Protein AF-A0A7F8QCI1-F1 (afdb_monomer)

Structure (mmCIF, N/CA/C/O backbone):
data_AF-A0A7F8QCI1-F1
#
_entry.id   AF-A0A7F8QCI1-F1
#
loop_
_atom_site.group_PDB
_atom_site.id
_atom_site.type_symbol
_atom_site.label_atom_id
_atom_site.label_alt_id
_atom_site.label_comp_id
_atom_site.label_asym_id
_atom_site.label_entity_id
_atom_site.label_seq_id
_atom_site.pdbx_PDB_ins_code
_atom_site.Cartn_x
_atom_site.Cartn_y
_atom_site.Cartn_z
_atom_site.occupancy
_atom_site.B_iso_or_equiv
_atom_site.auth_seq_id
_atom_site.auth_comp_id
_atom_site.auth_asym_id
_atom_site.auth_atom_id
_atom_site.pdbx_PDB_model_num
ATOM 1 N N . MET A 1 1 ? -17.740 -44.507 55.622 1.00 61.47 1 MET A N 1
ATOM 2 C CA . MET A 1 1 ? -18.475 -43.577 54.736 1.00 61.47 1 MET A CA 1
ATOM 3 C C . MET A 1 1 ? -19.949 -43.523 55.124 1.00 61.47 1 MET A C 1
ATOM 5 O O . MET A 1 1 ? -20.380 -42.456 55.527 1.00 61.47 1 MET A O 1
ATOM 9 N N . GLN A 1 2 ? -20.667 -44.656 55.172 1.00 81.81 2 GLN A N 1
ATOM 10 C CA . GLN A 1 2 ? -22.100 -44.705 55.521 1.00 81.81 2 GLN A CA 1
ATOM 11 C C . GLN A 1 2 ? -22.477 -44.006 56.844 1.00 81.81 2 GLN A C 1
ATOM 13 O O . GLN A 1 2 ? -23.329 -43.132 56.842 1.00 81.81 2 GLN A O 1
ATOM 18 N N . ALA A 1 3 ? -21.769 -44.281 57.948 1.00 84.19 3 ALA A N 1
ATOM 19 C CA . ALA A 1 3 ? -22.074 -43.662 59.247 1.00 84.19 3 ALA A CA 1
ATOM 20 C C . ALA A 1 3 ? -21.951 -42.122 59.259 1.00 84.19 3 ALA A C 1
ATOM 22 O O . ALA A 1 3 ? -22.656 -41.454 60.010 1.00 84.19 3 ALA A O 1
ATOM 23 N N . LYS A 1 4 ? -21.072 -41.546 58.421 1.00 84.25 4 LYS A N 1
ATOM 24 C CA . LYS A 1 4 ? -20.931 -40.086 58.283 1.00 84.25 4 LYS A CA 1
ATOM 25 C C . LYS A 1 4 ? -22.092 -39.488 57.483 1.00 84.25 4 LYS A C 1
ATOM 27 O O . LYS A 1 4 ? -22.615 -38.449 57.874 1.00 84.25 4 LYS A O 1
ATOM 32 N N . GLU A 1 5 ? -22.519 -40.163 56.417 1.00 87.25 5 GLU A N 1
ATOM 33 C CA . GLU A 1 5 ? -23.695 -39.772 55.629 1.00 87.25 5 GLU A CA 1
ATOM 34 C C . GLU A 1 5 ? -24.987 -39.884 56.451 1.00 87.25 5 GLU A C 1
ATOM 36 O O . GLU A 1 5 ? -25.810 -38.973 56.436 1.00 87.25 5 GLU A O 1
ATOM 41 N N . ASP A 1 6 ? -25.135 -40.938 57.258 1.00 89.19 6 ASP A N 1
ATOM 42 C CA . ASP A 1 6 ? -26.296 -41.113 58.137 1.00 89.19 6 ASP A CA 1
ATOM 43 C C . ASP A 1 6 ? -26.346 -40.042 59.243 1.00 89.19 6 ASP A C 1
ATOM 45 O O . ASP A 1 6 ? -27.422 -39.537 59.575 1.00 89.19 6 ASP A O 1
ATOM 49 N N . PHE A 1 7 ? -25.184 -39.646 59.782 1.00 88.00 7 PHE A N 1
ATOM 50 C CA . PHE A 1 7 ? -25.060 -38.534 60.733 1.00 88.00 7 PHE A CA 1
ATOM 51 C C . PHE A 1 7 ? -25.430 -37.189 60.085 1.00 88.00 7 PHE A C 1
ATOM 53 O O . PHE A 1 7 ? -26.110 -36.365 60.698 1.00 88.00 7 PHE A O 1
ATOM 60 N N . LYS A 1 8 ? -25.042 -36.977 58.822 1.00 85.81 8 LYS A N 1
ATOM 61 C CA . LYS A 1 8 ? -25.414 -35.792 58.039 1.00 85.81 8 LYS A CA 1
ATOM 62 C C . LYS A 1 8 ? -26.907 -35.748 57.721 1.00 85.81 8 LYS A C 1
ATOM 64 O O . LYS A 1 8 ? -27.542 -34.721 57.940 1.00 85.81 8 LYS A O 1
ATOM 69 N N . LYS A 1 9 ? -27.495 -36.868 57.305 1.00 88.31 9 LYS A N 1
ATOM 70 C CA . LYS A 1 9 ? -28.937 -36.986 57.060 1.00 88.31 9 LYS A CA 1
ATOM 71 C C .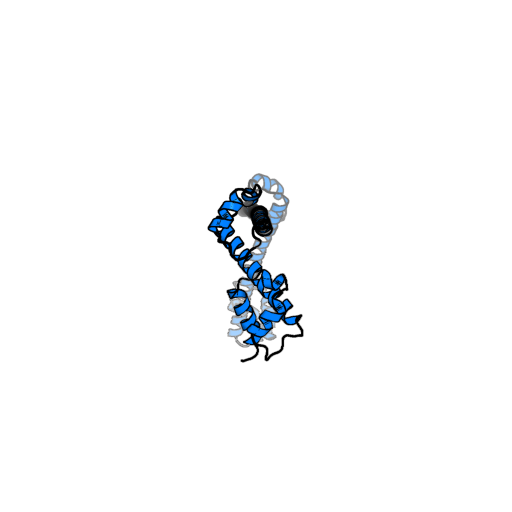 LYS A 1 9 ? -29.754 -36.699 58.324 1.00 88.31 9 LYS A C 1
ATOM 73 O O . LYS A 1 9 ? -30.750 -35.987 58.268 1.00 88.31 9 LYS A O 1
ATOM 78 N N . MET A 1 10 ? -29.291 -37.172 59.483 1.00 88.25 10 MET A N 1
ATOM 79 C CA . MET A 1 10 ? -29.885 -36.826 60.779 1.00 88.25 10 MET A CA 1
ATOM 80 C C . MET A 1 10 ? -29.833 -35.312 61.055 1.00 88.25 10 MET A C 1
ATOM 82 O O . MET A 1 10 ? -30.815 -34.750 61.535 1.00 88.25 10 MET A O 1
ATOM 86 N N . MET A 1 11 ? -28.717 -34.642 60.741 1.00 87.88 11 MET A N 1
ATOM 87 C CA . MET A 1 11 ? -28.591 -33.182 60.868 1.00 87.88 11 MET A CA 1
ATOM 88 C C . MET A 1 11 ? -29.561 -32.423 59.947 1.00 87.88 11 MET A C 1
ATOM 90 O O . MET A 1 11 ? -30.162 -31.438 60.378 1.00 87.88 11 MET A O 1
ATOM 94 N N . GLU A 1 12 ? -29.763 -32.896 58.715 1.00 85.81 12 GLU A N 1
ATOM 95 C CA . GLU A 1 12 ? -30.721 -32.325 57.755 1.00 85.81 12 GLU A CA 1
ATOM 96 C C . GLU A 1 12 ? -32.180 -32.503 58.208 1.00 85.81 12 GLU A C 1
ATOM 98 O O . GLU A 1 12 ? -32.978 -31.566 58.135 1.00 85.81 12 GLU A O 1
ATOM 103 N N . GLU A 1 13 ? -32.524 -33.680 58.736 1.00 86.56 13 GLU A N 1
ATOM 104 C CA . GLU A 1 13 ? -33.857 -33.993 59.268 1.00 86.56 13 GLU A CA 1
ATOM 105 C C . GLU A 1 13 ? -34.176 -33.209 60.549 1.00 86.56 13 GLU A C 1
ATOM 107 O O . GLU A 1 13 ? -35.319 -32.797 60.756 1.00 86.56 13 GLU A O 1
ATOM 112 N N . ALA A 1 14 ? -33.167 -32.963 61.391 1.00 82.88 14 ALA A N 1
ATOM 113 C CA . ALA A 1 14 ? -33.321 -32.256 62.659 1.00 82.88 14 ALA A CA 1
ATOM 114 C C . ALA A 1 14 ? -33.673 -30.767 62.496 1.00 82.88 14 ALA A C 1
ATOM 116 O O . ALA A 1 14 ? -34.134 -30.159 63.463 1.00 82.88 14 ALA A O 1
ATOM 117 N N . LYS A 1 15 ? -33.459 -30.180 61.301 1.00 79.69 15 LYS A N 1
ATOM 118 C CA . LYS A 1 15 ? -33.780 -28.776 60.954 1.00 79.69 15 LYS A CA 1
ATOM 119 C C . LYS A 1 15 ? -33.428 -27.782 62.071 1.00 79.69 15 LYS A C 1
ATOM 121 O O . LYS A 1 15 ? -34.204 -26.886 62.405 1.00 79.69 15 LYS A O 1
ATOM 126 N N . PHE A 1 16 ? -32.267 -27.972 62.691 1.00 76.75 16 PHE A N 1
ATOM 127 C CA . PHE A 1 16 ? -31.836 -27.144 63.808 1.00 76.75 16 PHE A CA 1
ATOM 128 C C . PHE A 1 16 ? -31.351 -25.777 63.313 1.00 76.75 16 PHE A C 1
ATOM 130 O O . PHE A 1 16 ? -30.936 -25.613 62.166 1.00 76.75 16 PHE A O 1
ATOM 137 N N . ASN A 1 17 ? -31.409 -24.774 64.187 1.00 76.69 17 ASN A N 1
ATOM 138 C CA . ASN A 1 17 ? -30.953 -23.428 63.859 1.00 76.69 17 ASN A CA 1
ATOM 139 C C . ASN A 1 17 ? -29.438 -23.452 63.559 1.00 76.69 17 ASN A C 1
ATOM 141 O O . ASN A 1 17 ? -28.683 -23.885 64.428 1.00 76.69 17 ASN A O 1
ATOM 145 N N . PRO A 1 18 ? -28.952 -22.915 62.423 1.00 75.12 18 PRO A N 1
ATOM 146 C CA . PRO A 1 18 ? -27.517 -22.783 62.140 1.00 75.12 18 PRO A CA 1
ATOM 147 C C . PRO A 1 18 ? -26.727 -21.920 63.149 1.00 75.12 18 PRO A C 1
ATOM 149 O O . PRO A 1 18 ? -25.515 -21.751 63.003 1.00 75.12 18 PRO A O 1
ATOM 152 N N . ARG A 1 19 ? -27.388 -21.315 64.147 1.00 79.25 19 ARG A N 1
ATOM 153 C CA . ARG A 1 19 ? -26.787 -20.643 65.315 1.00 79.25 19 ARG A CA 1
ATOM 154 C C . ARG A 1 19 ? -26.722 -21.509 66.583 1.00 79.25 19 ARG A C 1
ATOM 156 O O . ARG A 1 19 ? -26.131 -21.053 67.555 1.00 79.25 19 ARG A O 1
ATOM 163 N N . ALA A 1 20 ? -27.314 -22.702 66.586 1.00 83.38 20 ALA A N 1
ATOM 164 C CA . ALA A 1 20 ? -27.281 -23.620 67.722 1.00 83.38 20 ALA A CA 1
ATOM 165 C C . ALA A 1 20 ? -25.864 -24.155 67.964 1.00 83.38 20 ALA A C 1
ATOM 167 O O . ALA A 1 20 ? -25.084 -24.334 67.024 1.00 83.38 20 ALA A O 1
ATOM 168 N N . THR A 1 21 ? -25.538 -24.421 69.226 1.00 89.31 21 THR A N 1
ATOM 169 C CA . THR A 1 21 ? -24.226 -24.966 69.598 1.00 89.31 21 THR A CA 1
ATOM 170 C C . THR A 1 21 ? -24.190 -26.488 69.444 1.00 89.31 21 THR A C 1
ATOM 172 O O . THR A 1 21 ? -25.219 -27.164 69.518 1.00 89.31 21 THR A O 1
ATOM 175 N N . PHE A 1 22 ? -22.991 -27.060 69.279 1.00 90.19 22 PHE A N 1
ATOM 176 C CA . PHE A 1 22 ? -22.833 -28.518 69.232 1.00 90.19 22 PHE A CA 1
ATOM 177 C C . PHE A 1 22 ? -23.357 -29.196 70.508 1.00 90.19 22 PHE A C 1
ATOM 179 O O . PHE A 1 22 ? -23.959 -30.263 70.431 1.00 90.19 22 PHE A O 1
ATOM 186 N N . SER A 1 23 ? -23.193 -28.558 71.673 1.00 88.25 23 SER A N 1
ATOM 187 C CA . SER A 1 23 ? -23.688 -29.066 72.960 1.00 88.25 23 SER A CA 1
ATOM 188 C C . SER A 1 23 ? -25.217 -29.203 72.982 1.00 88.25 23 SER A C 1
ATOM 190 O O . SER A 1 23 ? -25.752 -30.244 73.366 1.00 88.25 23 SER A O 1
ATOM 192 N N . GLU A 1 24 ? -25.934 -28.191 72.482 1.00 88.44 24 GLU A N 1
ATOM 193 C CA . GLU A 1 24 ? -27.399 -28.206 72.368 1.00 88.44 24 GLU A CA 1
ATOM 194 C C . GLU A 1 24 ? -27.897 -29.285 71.399 1.00 88.44 24 GLU A C 1
ATOM 196 O O . GLU A 1 24 ? -28.909 -29.943 71.656 1.00 88.44 24 GLU A O 1
ATOM 201 N N . PHE A 1 25 ? -27.179 -29.486 70.291 1.00 89.38 25 PHE A N 1
ATOM 202 C CA . PHE A 1 25 ? -27.473 -30.539 69.324 1.00 89.38 25 PHE A CA 1
ATOM 203 C C . PHE A 1 25 ? -27.212 -31.933 69.913 1.00 89.38 25 PHE A C 1
ATOM 205 O O . PHE A 1 25 ? -28.081 -32.807 69.878 1.00 89.38 25 PHE A O 1
ATOM 212 N N . ALA A 1 26 ? -26.047 -32.134 70.528 1.00 89.12 26 ALA A N 1
ATOM 213 C CA . ALA A 1 26 ? -25.656 -33.399 71.136 1.00 89.12 26 ALA A CA 1
ATOM 214 C C . ALA A 1 26 ? -26.631 -33.832 72.239 1.00 89.12 26 ALA A C 1
ATOM 216 O O . ALA A 1 26 ? -27.024 -34.997 72.276 1.00 89.12 26 ALA A O 1
ATOM 217 N N . ALA A 1 27 ? -27.080 -32.905 73.091 1.00 88.56 27 ALA A N 1
ATOM 218 C CA . ALA A 1 27 ? -28.032 -33.199 74.161 1.00 88.56 27 ALA A CA 1
ATOM 219 C C . ALA A 1 27 ? -29.371 -33.752 73.637 1.00 88.56 27 ALA A C 1
ATOM 221 O O . ALA A 1 27 ? -29.940 -34.666 74.236 1.00 88.56 27 ALA A O 1
ATOM 222 N N . LYS A 1 28 ? -29.860 -33.243 72.498 1.00 87.31 28 LYS A N 1
ATOM 223 C CA . LYS A 1 28 ? -31.125 -33.687 71.888 1.00 87.31 28 LYS A CA 1
ATOM 224 C C . LYS A 1 28 ? -31.000 -35.010 71.135 1.00 87.31 28 LYS A C 1
ATOM 226 O O . LYS A 1 28 ? -31.937 -35.804 71.143 1.00 87.31 28 LYS A O 1
ATOM 231 N N . HIS A 1 29 ? -29.848 -35.265 70.516 1.00 89.06 29 HIS A N 1
ATOM 232 C CA . HIS A 1 29 ? -29.643 -36.419 69.633 1.00 89.06 29 HIS A CA 1
ATOM 233 C C . HIS A 1 29 ? -28.800 -37.546 70.258 1.00 89.06 29 HIS A C 1
ATOM 235 O O . HIS A 1 29 ? -28.562 -38.562 69.612 1.00 89.06 29 HIS A O 1
ATOM 241 N N . ALA A 1 30 ? -28.423 -37.442 71.538 1.00 85.81 30 ALA A N 1
ATOM 242 C CA . ALA A 1 30 ? -27.570 -38.407 72.246 1.00 85.81 30 ALA A CA 1
ATOM 243 C C . ALA A 1 30 ? -28.058 -39.871 72.218 1.00 85.81 30 ALA A C 1
ATOM 245 O O . ALA A 1 30 ? -27.255 -40.797 72.361 1.00 85.81 30 ALA A O 1
ATOM 246 N N . LYS A 1 31 ? -29.371 -40.102 72.072 1.00 88.19 31 LYS A N 1
ATOM 247 C CA . LYS A 1 31 ? -29.967 -41.449 72.003 1.00 88.19 31 LYS A CA 1
ATOM 248 C C . LYS A 1 31 ? -30.076 -42.003 70.577 1.00 88.19 31 LYS A C 1
ATOM 250 O O . LYS A 1 31 ? -30.301 -43.203 70.450 1.00 88.19 31 LYS A O 1
ATOM 255 N N . ASP A 1 32 ? -29.901 -41.178 69.543 1.00 89.19 32 ASP A N 1
ATOM 256 C CA . ASP A 1 32 ? -30.021 -41.603 68.144 1.00 89.19 32 ASP A CA 1
ATOM 257 C C . ASP A 1 32 ? -28.882 -42.574 67.785 1.00 89.19 32 ASP A C 1
ATOM 259 O O . ASP A 1 32 ? -27.707 -42.338 68.089 1.00 89.19 32 ASP A O 1
ATOM 263 N N . SER A 1 33 ? -29.235 -43.693 67.149 1.00 87.69 33 SER A N 1
ATOM 264 C CA . SER A 1 33 ? -28.274 -44.709 66.706 1.00 87.69 33 SER A CA 1
ATOM 265 C C . SER A 1 33 ? -27.236 -44.116 65.745 1.00 87.69 33 SER A C 1
ATOM 267 O O . SER A 1 33 ? -26.049 -44.417 65.869 1.00 87.69 33 SER A O 1
ATOM 269 N N . ARG A 1 34 ? -27.652 -43.185 64.877 1.00 88.75 34 ARG A N 1
ATOM 270 C CA . ARG A 1 34 ? -26.794 -42.481 63.912 1.00 88.75 34 ARG A CA 1
ATOM 271 C C . ARG A 1 34 ? -25.834 -41.515 64.603 1.00 88.75 34 ARG A C 1
ATOM 273 O O . ARG A 1 34 ? -24.696 -41.376 64.170 1.00 88.75 34 ARG A O 1
ATOM 280 N N . PHE A 1 35 ? -26.244 -40.908 65.722 1.00 88.38 35 PHE A N 1
ATOM 281 C CA . PHE A 1 35 ? -25.368 -40.076 66.555 1.00 88.38 35 PHE A CA 1
ATOM 282 C C . PHE A 1 35 ? -24.293 -40.913 67.264 1.00 88.38 35 PHE A C 1
ATOM 284 O O . PHE A 1 35 ? -23.126 -40.522 67.319 1.00 88.38 35 PHE A O 1
ATOM 291 N N . LYS A 1 36 ? -24.668 -42.093 67.774 1.00 88.38 36 LYS A N 1
ATOM 292 C CA . LYS A 1 36 ? -23.742 -43.026 68.437 1.00 88.38 36 LYS A CA 1
ATOM 293 C C . LYS A 1 36 ? -22.781 -43.722 67.468 1.00 88.38 36 LYS A C 1
ATOM 295 O O . LYS A 1 36 ? -21.677 -44.052 67.887 1.00 88.38 36 LYS A O 1
ATOM 300 N N . ALA A 1 37 ? -23.174 -43.893 66.202 1.00 90.00 37 ALA A N 1
ATOM 301 C CA . ALA A 1 37 ? -22.382 -44.549 65.157 1.00 90.00 37 ALA A CA 1
ATOM 302 C C . ALA A 1 37 ? -21.050 -43.843 64.838 1.00 90.00 37 ALA A C 1
ATOM 304 O O . ALA A 1 37 ? -20.133 -44.464 64.305 1.00 90.00 37 ALA A O 1
ATOM 305 N N . ILE A 1 38 ? -20.917 -42.557 65.172 1.00 88.69 38 ILE A N 1
ATOM 306 C CA . ILE A 1 38 ? -19.626 -41.863 65.169 1.00 88.69 38 ILE A CA 1
ATOM 307 C C . ILE A 1 38 ? -19.025 -42.000 66.566 1.00 88.69 38 ILE A C 1
ATOM 309 O O . ILE A 1 38 ? -19.518 -41.382 67.499 1.00 88.69 38 ILE A O 1
ATOM 313 N N . GLU A 1 39 ? -17.984 -42.805 66.752 1.00 85.94 39 GLU A N 1
ATOM 314 C CA . GLU A 1 39 ? -17.479 -43.143 68.095 1.00 85.94 39 GLU A CA 1
ATOM 315 C C . GLU A 1 39 ? -16.794 -41.966 68.808 1.00 85.94 39 GLU A C 1
ATOM 317 O O . GLU A 1 39 ? -16.973 -41.763 70.011 1.00 85.94 39 GLU A O 1
ATOM 322 N N . LYS A 1 40 ? -16.029 -41.153 68.072 1.00 90.44 40 LYS A N 1
ATOM 323 C CA . LYS A 1 40 ? -15.237 -40.055 68.641 1.00 90.44 40 LYS A CA 1
ATOM 324 C C . LYS A 1 40 ? -16.060 -38.771 68.740 1.00 90.44 40 LYS A C 1
ATOM 326 O O . LYS A 1 40 ? -16.519 -38.244 67.730 1.00 90.44 40 LYS A O 1
ATOM 331 N N . MET A 1 41 ? -16.162 -38.199 69.943 1.00 86.81 41 MET A N 1
ATOM 332 C CA . MET A 1 41 ? -16.851 -36.913 70.165 1.00 86.81 41 MET A CA 1
ATOM 333 C C . MET A 1 41 ? -16.271 -35.768 69.327 1.00 86.81 41 MET A C 1
ATOM 335 O O . MET A 1 41 ? -17.029 -34.986 68.763 1.00 86.81 41 MET A O 1
ATOM 339 N N . LYS A 1 42 ? -14.943 -35.719 69.172 1.00 89.06 42 LYS A N 1
ATOM 340 C CA . LYS A 1 42 ? -14.270 -34.727 68.323 1.00 89.06 42 LYS A CA 1
ATOM 341 C C . LYS A 1 42 ? -14.702 -34.826 66.854 1.00 89.06 42 LYS A C 1
ATOM 343 O O . LYS A 1 42 ? -14.848 -33.804 66.194 1.00 89.06 42 LYS A O 1
ATOM 348 N N . ASP A 1 43 ? -14.952 -36.039 66.361 1.00 90.25 43 ASP A N 1
ATOM 349 C CA . ASP A 1 43 ? -15.397 -36.261 64.981 1.00 90.25 43 ASP A CA 1
ATOM 350 C C . ASP A 1 43 ? -16.872 -35.866 64.807 1.00 90.25 43 ASP A C 1
ATOM 352 O O . ASP A 1 43 ? -17.233 -35.308 63.774 1.00 90.25 43 ASP A O 1
ATOM 356 N N . ARG A 1 44 ? -17.719 -36.078 65.829 1.00 90.56 44 ARG A N 1
ATOM 357 C CA . ARG A 1 44 ? -19.113 -35.586 65.846 1.00 90.56 44 ARG A CA 1
ATOM 358 C C . ARG A 1 44 ? -19.168 -34.060 65.786 1.00 90.56 44 ARG A C 1
ATOM 360 O O . ARG A 1 44 ? -19.943 -33.507 65.010 1.00 90.56 44 ARG A O 1
ATOM 367 N N . GLU A 1 45 ? -18.342 -33.395 66.591 1.00 91.62 45 GLU A N 1
ATOM 368 C CA . GLU A 1 45 ? -18.257 -31.934 66.633 1.00 91.62 45 GLU A CA 1
ATOM 369 C C . GLU A 1 45 ? -17.698 -31.359 65.324 1.00 91.62 45 GLU A C 1
ATOM 371 O O . GLU A 1 45 ? -18.228 -30.378 64.804 1.00 91.62 45 GLU A O 1
ATOM 376 N N . ALA A 1 46 ? -16.684 -32.003 64.736 1.00 91.31 46 ALA A N 1
ATOM 377 C CA . ALA A 1 46 ? -16.144 -31.613 63.436 1.00 91.31 46 ALA A CA 1
ATOM 378 C C . ALA A 1 46 ? -17.198 -31.707 62.318 1.00 91.31 46 ALA A C 1
ATOM 380 O O . ALA A 1 46 ? -17.376 -30.743 61.575 1.00 91.31 46 ALA A O 1
ATOM 381 N N . LEU A 1 47 ? -17.941 -32.820 62.242 1.00 90.31 47 LEU A N 1
ATOM 382 C CA . LEU A 1 47 ? -19.015 -33.013 61.258 1.00 90.31 47 LEU A CA 1
ATOM 383 C C . LEU A 1 47 ? -20.160 -32.007 61.444 1.00 90.31 47 LEU A C 1
ATOM 385 O O . LEU A 1 47 ? -20.710 -31.505 60.464 1.00 90.31 47 LEU A O 1
ATOM 389 N N . PHE A 1 48 ? -20.505 -31.681 62.691 1.00 90.38 48 PHE A N 1
ATOM 390 C CA . PHE A 1 48 ? -21.507 -30.662 62.999 1.00 90.38 48 PHE A CA 1
ATOM 391 C C . PHE A 1 48 ? -21.066 -29.263 62.555 1.00 90.38 48 PHE A C 1
ATOM 393 O O . PHE A 1 48 ? -21.817 -28.559 61.880 1.00 90.38 48 PHE A O 1
ATOM 400 N N . ASN A 1 49 ? -19.838 -28.865 62.890 1.00 90.62 49 ASN A N 1
ATOM 401 C CA . ASN A 1 49 ? -19.298 -27.562 62.506 1.00 90.62 49 ASN A CA 1
ATOM 402 C C . ASN A 1 49 ? -19.171 -27.427 60.981 1.00 90.62 49 ASN A C 1
ATOM 404 O O . ASN A 1 49 ? -19.494 -26.372 60.432 1.00 90.62 49 ASN A O 1
ATOM 408 N N . GLU A 1 50 ? -18.765 -28.496 60.290 1.00 91.25 50 GLU A N 1
ATOM 409 C CA . GLU A 1 50 ? -18.739 -28.558 58.826 1.00 91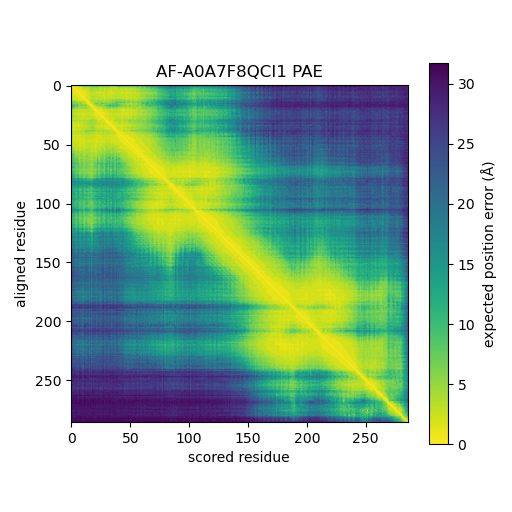.25 50 GLU A CA 1
ATOM 410 C C . GLU A 1 50 ? -20.141 -28.370 58.231 1.00 91.25 50 GLU A C 1
ATOM 412 O O . GLU A 1 50 ? -20.325 -27.552 57.328 1.00 91.25 50 GLU A O 1
ATOM 417 N N . PHE A 1 51 ? -21.149 -29.058 58.774 1.00 89.62 51 PHE A N 1
ATOM 418 C CA . PHE A 1 51 ? -22.534 -28.937 58.323 1.00 89.62 51 PHE A CA 1
ATOM 419 C C . PHE A 1 51 ? -23.094 -27.524 58.524 1.00 89.62 51 PHE A C 1
ATOM 421 O O . PHE A 1 51 ? -23.679 -26.953 57.603 1.00 89.62 51 PHE A O 1
ATOM 428 N N . VAL A 1 52 ? -22.874 -26.917 59.694 1.00 89.56 52 VAL A N 1
ATOM 429 C CA . VAL A 1 52 ? -23.311 -25.541 59.982 1.00 89.56 52 VAL A CA 1
ATOM 430 C C . VAL A 1 52 ? -22.606 -24.533 59.074 1.00 89.56 52 VAL A C 1
ATOM 432 O O . VAL A 1 52 ? -23.248 -23.620 58.549 1.00 89.56 52 VAL A O 1
ATOM 435 N N . ALA A 1 53 ? -21.300 -24.695 58.846 1.00 89.62 53 ALA A N 1
ATOM 436 C CA . ALA A 1 53 ? -20.546 -23.844 57.931 1.00 89.62 53 ALA A CA 1
ATOM 437 C C . ALA A 1 53 ? -21.051 -23.976 56.485 1.00 89.62 53 ALA A C 1
ATOM 439 O O . ALA A 1 53 ? -21.254 -22.962 55.811 1.00 89.62 53 ALA A O 1
ATOM 440 N N . ALA A 1 54 ? -21.314 -25.201 56.024 1.00 88.75 54 ALA A N 1
ATOM 441 C CA . ALA A 1 54 ? -21.872 -25.471 54.704 1.00 88.75 54 ALA A CA 1
ATOM 442 C C . ALA A 1 54 ? -23.289 -24.894 54.545 1.00 88.75 54 ALA A C 1
ATOM 444 O O . ALA A 1 54 ? -23.572 -24.263 53.528 1.00 88.75 54 ALA A O 1
ATOM 445 N N . ALA A 1 55 ? -24.150 -25.027 55.558 1.00 87.12 55 ALA A N 1
ATOM 446 C CA . ALA A 1 55 ? -25.501 -24.466 55.557 1.00 87.12 55 ALA A CA 1
ATOM 447 C C . ALA A 1 55 ? -25.485 -22.930 55.475 1.00 87.12 55 ALA A C 1
ATOM 449 O O . ALA A 1 55 ? -26.175 -22.355 54.636 1.00 87.12 55 ALA A O 1
ATOM 450 N N . ARG A 1 56 ? -24.634 -22.261 56.269 1.00 87.56 56 ARG A N 1
ATOM 451 C CA . ARG A 1 56 ? -24.457 -20.795 56.211 1.00 87.56 56 ARG A CA 1
ATOM 452 C C . ARG A 1 56 ? -23.891 -20.330 54.869 1.00 87.56 56 ARG A C 1
ATOM 454 O O . ARG A 1 56 ? -24.299 -19.293 54.350 1.00 87.56 56 ARG A O 1
ATOM 461 N N . LYS A 1 57 ? -22.936 -21.079 54.306 1.00 89.25 57 LYS A N 1
ATOM 462 C CA . LYS A 1 57 ? -22.367 -20.784 52.984 1.00 89.25 57 LYS A CA 1
ATOM 463 C C . LYS A 1 57 ? -23.434 -20.903 51.894 1.00 89.25 57 LYS A C 1
ATOM 465 O O . LYS A 1 57 ? -23.552 -19.987 51.086 1.00 89.25 57 LYS A O 1
ATOM 470 N N . LYS A 1 58 ? -24.229 -21.976 51.922 1.00 87.81 58 LYS A N 1
ATOM 471 C CA . LYS A 1 58 ? -25.334 -22.208 50.987 1.00 87.81 58 LYS A CA 1
ATOM 472 C C . LYS A 1 58 ? -26.399 -21.116 51.083 1.00 87.81 58 LYS A C 1
ATOM 474 O O . LYS A 1 58 ? -26.751 -20.543 50.066 1.00 87.81 58 LYS A O 1
ATOM 479 N N . GLU A 1 59 ? -26.831 -20.741 52.287 1.00 87.81 59 GLU A N 1
ATOM 480 C CA . GLU A 1 59 ? -27.805 -19.655 52.485 1.00 87.81 59 GLU A CA 1
ATOM 481 C C . GLU A 1 59 ? -27.303 -18.312 51.924 1.00 87.81 59 GLU A C 1
ATOM 483 O O . GLU A 1 59 ? -28.048 -17.578 51.270 1.00 87.81 59 GLU A O 1
ATOM 488 N N . LYS A 1 60 ? -26.016 -17.997 52.121 1.00 89.31 60 LYS A N 1
ATOM 489 C CA . LYS A 1 60 ? -25.394 -16.789 51.561 1.00 89.31 60 LYS A CA 1
ATOM 490 C C . LYS A 1 60 ? -25.358 -16.813 50.029 1.00 89.31 60 LYS A C 1
ATOM 492 O O . LYS A 1 60 ? -25.590 -15.782 49.399 1.00 89.31 60 LYS A O 1
ATOM 497 N N . GLU A 1 61 ? -25.048 -17.961 49.435 1.00 90.12 61 GLU A N 1
ATOM 498 C CA . GLU A 1 61 ? -24.997 -18.153 47.982 1.00 90.12 61 GLU A CA 1
ATOM 499 C C . GLU A 1 61 ? -26.397 -18.123 47.351 1.00 90.12 61 GLU A C 1
ATOM 501 O O . GLU A 1 61 ? -26.612 -17.396 46.380 1.00 90.12 61 GLU A O 1
ATOM 506 N N . ASP A 1 62 ? -27.376 -18.787 47.965 1.00 88.81 62 ASP A N 1
ATOM 507 C CA . ASP A 1 62 ? -28.789 -18.759 47.570 1.00 88.81 62 ASP A CA 1
ATOM 508 C C . ASP A 1 62 ? -29.356 -17.330 47.662 1.00 88.81 62 ASP A C 1
ATOM 510 O O . ASP A 1 62 ? -30.061 -16.862 46.766 1.00 88.81 62 ASP A O 1
ATOM 514 N N . SER A 1 63 ? -28.996 -16.571 48.704 1.00 89.06 63 SER A N 1
ATOM 515 C CA . SER A 1 63 ? -29.383 -15.160 48.816 1.00 89.06 63 SER A CA 1
ATOM 516 C C . SER A 1 63 ? -28.746 -14.292 47.727 1.00 89.06 63 SER A C 1
ATOM 518 O O . SER A 1 63 ? -29.394 -13.368 47.229 1.00 89.06 63 SER A O 1
ATOM 520 N N . LYS A 1 64 ? -27.485 -14.553 47.362 1.00 91.25 64 LYS A N 1
ATOM 521 C CA . LYS A 1 64 ? -26.772 -13.799 46.323 1.00 91.25 64 LYS A CA 1
ATOM 522 C C . LYS A 1 64 ? -27.361 -14.077 44.939 1.00 91.25 64 LYS A C 1
ATOM 524 O O . LYS A 1 64 ? -27.716 -13.137 44.235 1.00 91.25 64 LYS A O 1
ATOM 529 N N . THR A 1 65 ? -27.520 -15.350 44.588 1.00 92.50 65 THR A N 1
ATOM 530 C CA . THR A 1 65 ? -28.101 -15.788 43.308 1.00 92.50 65 THR A CA 1
ATOM 531 C C . THR A 1 65 ? -29.543 -15.312 43.153 1.00 92.50 65 THR A C 1
ATOM 533 O O . THR A 1 65 ? -29.922 -14.831 42.087 1.00 92.50 65 THR A O 1
ATOM 536 N N . ARG A 1 66 ? -30.344 -15.335 44.229 1.00 90.50 66 ARG A N 1
ATOM 537 C CA . ARG A 1 66 ? -31.687 -14.737 44.232 1.00 90.50 66 ARG A CA 1
ATOM 538 C C . ARG A 1 66 ? -31.646 -13.231 43.968 1.00 90.50 66 ARG A C 1
ATOM 540 O O . ARG A 1 66 ? -32.447 -12.741 43.180 1.00 90.50 66 ARG A O 1
ATOM 547 N N . GLY A 1 67 ? -30.721 -12.503 44.596 1.00 89.75 67 GLY A N 1
ATOM 548 C CA . GLY A 1 67 ? -30.538 -11.068 44.353 1.00 89.75 67 GLY A CA 1
ATOM 549 C C . GLY A 1 67 ? -30.135 -10.753 42.908 1.00 89.75 67 GLY A C 1
ATOM 550 O O . GLY A 1 67 ? -30.679 -9.831 42.301 1.00 89.75 67 GLY A O 1
ATOM 551 N N . GLU A 1 68 ? -29.234 -11.548 42.330 1.00 93.81 68 GLU A N 1
ATOM 552 C CA . GLU A 1 68 ? -28.831 -11.441 40.921 1.00 93.81 68 GLU A CA 1
ATOM 553 C C . GLU A 1 68 ? -29.996 -11.745 39.971 1.00 93.81 68 GLU A C 1
ATOM 555 O O . GLU A 1 68 ? -30.197 -11.013 39.001 1.00 93.81 68 GLU A O 1
ATOM 560 N N . LYS A 1 69 ? -30.815 -12.757 40.286 1.00 94.19 69 LYS A N 1
ATOM 561 C CA . LYS A 1 69 ? -32.022 -13.082 39.520 1.00 94.19 69 LYS A CA 1
ATOM 562 C C . LYS A 1 69 ? -33.042 -11.945 39.553 1.00 94.19 69 LYS A C 1
ATOM 564 O O . LYS A 1 69 ? -33.482 -11.509 38.499 1.00 94.19 69 LYS A O 1
ATOM 569 N N . ILE A 1 70 ? -33.338 -11.392 40.730 1.00 94.25 70 ILE A N 1
ATOM 570 C CA . ILE A 1 70 ? -34.245 -10.239 40.870 1.00 94.25 70 ILE A CA 1
ATOM 571 C C . ILE A 1 70 ? -33.742 -9.043 40.048 1.00 94.25 70 ILE A C 1
ATOM 573 O O . ILE A 1 70 ? -34.519 -8.397 39.349 1.00 94.25 70 ILE A O 1
ATOM 577 N N . LYS A 1 71 ? -32.433 -8.761 40.090 1.00 94.38 71 LYS A N 1
ATOM 578 C CA . LYS A 1 71 ? -31.820 -7.706 39.273 1.00 94.38 71 LYS A CA 1
ATOM 579 C C . LYS A 1 71 ? -31.979 -7.977 37.774 1.00 94.38 71 LYS A C 1
ATOM 581 O O . LYS A 1 71 ? -32.313 -7.057 37.029 1.00 94.38 71 LYS A O 1
ATOM 586 N N . SER A 1 72 ? -31.726 -9.210 37.340 1.00 95.81 72 SER A N 1
ATOM 587 C CA . SER A 1 72 ? -31.864 -9.624 35.941 1.00 95.81 72 SER A CA 1
ATOM 588 C C . SER A 1 72 ? -33.303 -9.478 35.453 1.00 95.81 72 SER A C 1
ATOM 590 O O . SER A 1 72 ? -33.535 -8.816 34.444 1.00 95.81 72 SER A O 1
ATOM 592 N N . ASP A 1 73 ? -34.265 -10.012 36.205 1.00 95.44 73 ASP A N 1
ATOM 593 C CA . ASP A 1 73 ? -35.692 -9.963 35.877 1.00 95.44 73 ASP A CA 1
ATOM 594 C C . ASP A 1 73 ? -36.195 -8.506 35.824 1.00 95.44 73 ASP A C 1
ATOM 596 O O . ASP A 1 73 ? -36.992 -8.137 34.958 1.00 95.44 73 ASP A O 1
ATOM 600 N N . PHE A 1 74 ? -35.688 -7.639 36.710 1.00 95.69 74 PHE A N 1
ATOM 601 C CA . PHE A 1 74 ? -35.987 -6.207 36.681 1.00 95.69 74 PHE A CA 1
ATOM 602 C C . PHE A 1 74 ? -35.403 -5.514 35.438 1.00 95.69 74 PHE A C 1
ATOM 604 O O . PHE A 1 74 ? -36.072 -4.687 34.824 1.00 95.69 74 PHE A O 1
ATOM 611 N N . PHE A 1 75 ? -34.177 -5.846 35.024 1.00 95.25 75 PHE A N 1
ATOM 612 C CA . PHE A 1 75 ? -33.585 -5.297 33.795 1.00 95.25 75 PHE A CA 1
ATOM 613 C C . PHE A 1 75 ? -34.302 -5.787 32.537 1.00 95.25 75 PHE A C 1
ATOM 615 O O . PHE A 1 75 ? -34.492 -5.011 31.603 1.00 95.25 75 PHE A O 1
ATOM 622 N N . GLU A 1 76 ? -34.732 -7.046 32.513 1.00 94.94 76 GLU A N 1
ATOM 623 C CA . GLU A 1 76 ? -35.542 -7.594 31.427 1.00 94.94 76 GLU A CA 1
ATOM 624 C C . GLU A 1 76 ? -36.881 -6.855 31.315 1.00 94.94 76 GLU A C 1
ATOM 626 O O . GLU A 1 76 ? -37.267 -6.433 30.223 1.00 94.94 76 GLU A O 1
ATOM 631 N N . LEU A 1 77 ? -37.549 -6.605 32.445 1.00 94.75 77 LEU A N 1
ATOM 632 C CA . LEU A 1 77 ? -38.745 -5.767 32.490 1.00 94.75 77 LEU A CA 1
ATOM 633 C C . LEU A 1 77 ? -38.484 -4.388 31.868 1.00 94.75 77 LEU A C 1
ATOM 635 O O . LEU A 1 77 ? -39.231 -3.972 30.985 1.00 94.75 77 LEU A O 1
ATOM 639 N N . LEU A 1 78 ? -37.407 -3.705 32.269 1.00 94.31 78 LEU A N 1
ATOM 640 C CA . LEU A 1 78 ? -37.038 -2.401 31.704 1.00 94.31 78 LEU A CA 1
ATOM 641 C C . LEU A 1 78 ? -36.741 -2.467 30.196 1.00 94.31 78 LEU A C 1
ATOM 643 O O . LEU A 1 78 ? -37.071 -1.529 29.468 1.00 94.31 78 LEU A O 1
ATOM 647 N N . SER A 1 79 ? -36.165 -3.569 29.711 1.00 92.06 79 SER A N 1
ATOM 648 C CA . SER A 1 79 ? -35.839 -3.744 28.291 1.00 92.06 79 SER A CA 1
ATOM 649 C C . SER A 1 79 ? -37.063 -3.804 27.379 1.00 92.06 79 SER A C 1
ATOM 651 O O . SER A 1 79 ? -37.029 -3.253 26.280 1.00 92.06 79 SER A O 1
ATOM 653 N N . ASN A 1 80 ? -38.187 -4.330 27.871 1.00 91.00 80 ASN A N 1
ATOM 654 C CA . ASN A 1 80 ? -39.440 -4.406 27.113 1.00 91.00 80 ASN A CA 1
ATOM 655 C C . ASN A 1 80 ? -40.070 -3.027 26.838 1.00 91.00 80 ASN A C 1
ATOM 657 O O . ASN A 1 80 ? -40.946 -2.895 25.982 1.00 91.00 80 ASN A O 1
ATOM 661 N N . HIS A 1 81 ? -39.623 -1.982 27.540 1.00 88.50 81 HIS A N 1
ATOM 662 C CA . HIS A 1 81 ? -40.190 -0.637 27.448 1.00 88.50 81 HIS A CA 1
ATOM 663 C C . HIS A 1 81 ? -39.421 0.328 26.539 1.00 88.50 81 HIS A C 1
ATOM 665 O O . HIS A 1 81 ? -39.775 1.506 26.518 1.00 88.50 81 HIS A O 1
ATOM 671 N N . HIS A 1 82 ? -38.435 -0.149 25.767 1.00 85.00 82 HIS A N 1
ATOM 672 C CA . HIS A 1 82 ? -37.702 0.657 24.774 1.00 85.00 82 HIS A CA 1
ATOM 673 C C . HIS A 1 82 ? -37.171 1.980 25.352 1.00 85.00 82 HIS A C 1
ATOM 675 O O . HIS A 1 82 ? -37.427 3.064 24.832 1.00 85.00 82 HIS A O 1
ATOM 681 N N . LEU A 1 83 ? -36.476 1.885 26.484 1.00 90.88 83 LEU A N 1
ATOM 682 C CA . LEU A 1 83 ? -35.924 3.045 27.175 1.00 90.88 83 LEU A CA 1
ATOM 683 C C . LEU A 1 83 ? -34.695 3.591 26.444 1.00 90.88 83 LEU A C 1
ATOM 685 O O . LEU A 1 83 ? -33.892 2.834 25.902 1.00 90.88 83 LEU A O 1
ATOM 689 N N . ASP A 1 84 ? -34.534 4.906 26.497 1.00 88.88 84 ASP A N 1
ATOM 690 C CA . ASP A 1 84 ? -33.356 5.628 26.018 1.00 88.88 84 ASP A CA 1
ATOM 691 C C . ASP A 1 84 ? -32.539 6.197 27.190 1.00 88.88 84 ASP A C 1
ATOM 693 O O . ASP A 1 84 ? -32.955 6.142 28.349 1.00 88.88 84 ASP A O 1
ATOM 697 N N . SER A 1 85 ? -31.372 6.780 26.904 1.00 88.69 85 SER A N 1
ATOM 698 C CA . SER A 1 85 ? -30.495 7.352 27.935 1.00 88.69 85 SER A CA 1
ATOM 699 C C . SER A 1 85 ? -31.086 8.569 28.671 1.00 88.69 85 SER A C 1
ATOM 701 O O . SER A 1 85 ? -30.549 8.975 29.698 1.00 88.69 85 SER A O 1
ATOM 703 N N . GLN A 1 86 ? -32.170 9.161 28.158 1.00 90.31 86 GLN A N 1
ATOM 704 C CA . GLN A 1 86 ? -32.829 10.353 28.710 1.00 90.31 86 GLN A CA 1
ATOM 705 C C . GLN A 1 86 ? -34.139 10.022 29.441 1.00 90.31 86 GLN A C 1
ATOM 707 O O . GLN A 1 86 ? -34.822 10.909 29.965 1.00 90.31 86 GLN A O 1
ATOM 712 N N . SER A 1 87 ? -34.503 8.741 29.493 1.00 92.62 87 SER A N 1
ATOM 713 C CA . SER A 1 87 ? -35.755 8.272 30.062 1.00 92.62 87 SER A CA 1
ATOM 714 C C . SER A 1 87 ? -35.838 8.600 31.553 1.00 92.62 87 SER A C 1
ATOM 716 O O . SER A 1 87 ? -34.894 8.413 32.320 1.00 92.62 87 SER A O 1
ATOM 718 N N . ARG A 1 88 ? -37.000 9.097 31.993 1.00 93.00 88 ARG A N 1
ATOM 719 C CA . ARG A 1 88 ? -37.221 9.532 33.381 1.00 93.00 88 ARG A CA 1
ATOM 720 C C . ARG A 1 88 ? -37.917 8.448 34.188 1.00 93.00 88 ARG A C 1
ATOM 722 O O . ARG A 1 88 ? -38.984 7.982 33.786 1.00 93.00 88 ARG A O 1
ATOM 729 N N . TRP A 1 89 ? -37.385 8.145 35.375 1.00 94.31 89 TRP A N 1
ATOM 730 C CA . TRP A 1 89 ? -37.919 7.101 36.256 1.00 94.31 89 TRP A CA 1
ATOM 731 C C . TRP A 1 89 ? -39.423 7.237 36.509 1.00 94.31 89 TRP A C 1
ATOM 733 O O . TRP A 1 89 ? -40.150 6.261 36.373 1.00 94.31 89 TRP A O 1
ATOM 743 N N . SER A 1 90 ? -39.915 8.454 36.769 1.00 91.56 90 SER A N 1
ATOM 744 C CA . SER A 1 90 ? -41.340 8.709 37.017 1.00 91.56 90 SER A CA 1
ATOM 745 C C . SER A 1 90 ? -42.249 8.207 35.889 1.00 91.56 90 SER A C 1
ATOM 747 O O . SER A 1 90 ? -43.300 7.655 36.165 1.00 91.56 90 SER A O 1
ATOM 749 N N . LYS A 1 91 ? -41.836 8.342 34.621 1.00 91.19 91 LYS A N 1
ATOM 750 C CA . LYS A 1 91 ? -42.633 7.901 33.460 1.00 91.19 91 LYS A CA 1
ATOM 751 C C . LYS A 1 91 ? -42.564 6.398 33.219 1.00 91.19 91 LYS A C 1
ATOM 753 O O . LYS A 1 91 ? -43.462 5.836 32.598 1.00 91.19 91 LYS A O 1
ATOM 758 N N . VAL A 1 92 ? -41.474 5.772 33.649 1.00 93.44 92 VAL A N 1
ATOM 759 C CA . VAL A 1 92 ? -41.269 4.329 33.517 1.00 93.44 92 VAL A CA 1
ATOM 760 C C . VAL A 1 92 ? -42.014 3.605 34.623 1.00 93.44 92 VAL A C 1
ATOM 762 O O . VAL A 1 92 ? -42.731 2.655 34.331 1.00 93.44 92 VAL A O 1
ATOM 765 N N . LYS A 1 93 ? -41.917 4.106 35.860 1.00 93.06 93 LYS A N 1
ATOM 766 C CA . LYS A 1 93 ? -42.579 3.565 37.049 1.00 93.06 93 LYS A CA 1
ATOM 767 C C . LYS A 1 93 ? -44.069 3.309 36.812 1.00 93.06 93 LYS A C 1
ATOM 769 O O . LYS A 1 93 ? -44.503 2.180 37.013 1.00 93.06 93 LYS A O 1
ATOM 774 N N . ASP A 1 94 ? -4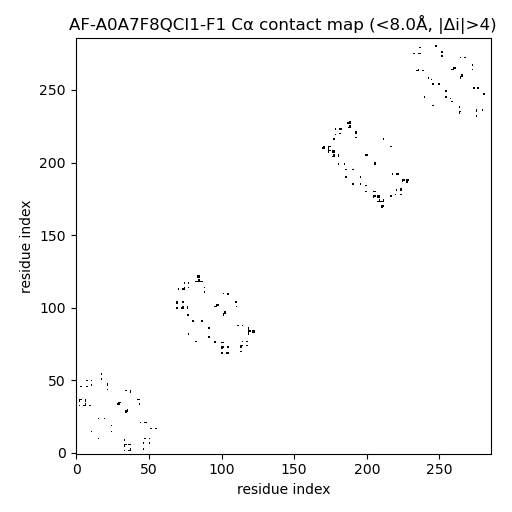4.799 4.305 36.313 1.00 92.06 94 ASP A N 1
ATOM 775 C CA . ASP A 1 94 ? -46.247 4.212 36.060 1.00 92.06 94 ASP A CA 1
ATOM 776 C C . ASP A 1 94 ? -46.618 3.069 35.091 1.00 92.06 94 ASP A C 1
ATOM 778 O O . ASP A 1 94 ? -47.736 2.565 35.109 1.00 92.06 94 ASP A O 1
ATOM 782 N N . LYS A 1 95 ? -45.680 2.638 34.236 1.00 90.44 95 LYS A N 1
ATOM 783 C CA . LYS A 1 95 ? -45.888 1.558 33.260 1.00 90.44 95 LYS A CA 1
ATOM 784 C C . LYS A 1 95 ? -45.518 0.175 33.794 1.00 90.44 95 LYS A C 1
ATOM 786 O O . LYS A 1 95 ? -46.013 -0.815 33.266 1.00 90.44 95 LYS A O 1
ATOM 791 N N . VAL A 1 96 ? -44.638 0.104 34.794 1.00 93.00 96 VAL A N 1
ATOM 792 C CA . VAL A 1 96 ? -44.055 -1.158 35.285 1.00 93.00 96 VAL A CA 1
ATOM 793 C C . VAL A 1 96 ? -44.553 -1.569 36.668 1.00 93.00 96 VAL A C 1
ATOM 795 O O . VAL A 1 96 ? -44.332 -2.703 37.079 1.00 93.00 96 VAL A O 1
ATOM 798 N N . GLU A 1 97 ? -45.220 -0.678 37.405 1.00 93.00 97 GLU A N 1
ATOM 799 C CA . GLU A 1 97 ? -45.555 -0.900 38.817 1.00 93.00 97 GLU A CA 1
ATOM 800 C C . GLU A 1 97 ? -46.519 -2.070 39.087 1.00 93.00 97 GLU A C 1
ATOM 802 O O . GLU A 1 97 ? -46.549 -2.622 40.193 1.00 93.00 97 GLU A O 1
ATOM 807 N N . SER A 1 98 ? -47.290 -2.481 38.079 1.00 92.75 98 SER A N 1
ATOM 808 C CA . SER A 1 98 ? -48.201 -3.622 38.162 1.00 92.75 98 SER A CA 1
ATOM 809 C C . SER A 1 98 ? -47.490 -4.977 38.020 1.00 92.75 98 SER A C 1
ATOM 811 O O . SER A 1 98 ? -48.012 -5.972 38.538 1.00 92.75 98 SER A O 1
ATOM 813 N N . ASP A 1 99 ? -46.305 -5.017 37.395 1.00 94.56 99 ASP A N 1
ATOM 814 C CA . ASP A 1 99 ? -45.583 -6.242 37.030 1.00 94.56 99 ASP A CA 1
ATOM 815 C C . ASP A 1 99 ? -45.017 -6.969 38.275 1.00 94.56 99 ASP A C 1
ATOM 817 O O . ASP A 1 99 ? -44.443 -6.335 39.172 1.00 94.56 99 ASP A O 1
ATOM 821 N N . PRO A 1 100 ? -45.137 -8.308 38.363 1.00 93.06 100 PRO A N 1
ATOM 822 C CA . PRO A 1 100 ? -44.569 -9.087 39.464 1.00 93.06 100 PRO A CA 1
ATOM 823 C C . PRO A 1 100 ? -43.061 -8.876 39.673 1.00 93.06 100 PRO A C 1
ATOM 825 O O . PRO A 1 100 ? -42.607 -8.841 40.816 1.00 93.06 100 PRO A O 1
ATOM 828 N N . ARG A 1 101 ? -42.285 -8.679 38.600 1.00 92.75 101 ARG A N 1
ATOM 829 C CA . ARG A 1 101 ? -40.829 -8.451 38.650 1.00 92.75 101 ARG A CA 1
ATOM 830 C C . ARG A 1 101 ? -40.479 -7.084 39.234 1.00 92.75 101 ARG A C 1
ATOM 832 O O . ARG A 1 101 ? -39.451 -6.945 39.890 1.00 92.75 101 ARG A O 1
ATOM 839 N N . TYR A 1 102 ? -41.349 -6.086 39.065 1.00 93.56 102 TYR A N 1
ATOM 840 C CA . TYR A 1 102 ? -41.220 -4.796 39.748 1.00 93.56 102 TYR A CA 1
ATOM 841 C C . TYR A 1 102 ? -41.466 -4.941 41.254 1.00 93.56 102 TYR A C 1
ATOM 843 O O . TYR A 1 102 ? -40.697 -4.430 42.074 1.00 93.56 102 TYR A O 1
ATOM 851 N N . LYS A 1 103 ? -42.527 -5.669 41.622 1.00 92.88 103 LYS A N 1
ATOM 852 C CA . LYS A 1 103 ? -42.902 -5.914 43.023 1.00 92.88 103 LYS A CA 1
ATOM 853 C C . LYS A 1 103 ? -41.880 -6.778 43.768 1.00 92.88 103 LYS A C 1
ATOM 855 O O . LYS A 1 103 ? -41.738 -6.598 44.969 1.00 92.88 103 LYS A O 1
ATOM 860 N N . ALA A 1 104 ? -41.148 -7.646 43.063 1.00 93.38 104 ALA A N 1
ATOM 861 C CA . ALA A 1 104 ? -40.082 -8.487 43.617 1.00 93.38 104 ALA A CA 1
ATOM 862 C C . ALA A 1 104 ? -38.848 -7.708 44.116 1.00 93.38 104 ALA A C 1
ATOM 864 O O . ALA A 1 104 ? -38.022 -8.262 44.838 1.00 93.38 104 ALA A O 1
ATOM 865 N N . VAL A 1 105 ? -38.699 -6.435 43.732 1.00 93.75 105 VAL A N 1
ATOM 866 C CA . VAL A 1 105 ? -37.695 -5.537 44.315 1.00 93.75 105 VAL A CA 1
ATOM 867 C C . VAL A 1 105 ? -38.344 -4.798 45.478 1.00 93.75 105 VAL A C 1
ATOM 869 O O . VAL A 1 105 ? -39.193 -3.942 45.251 1.00 93.75 105 VAL A O 1
ATOM 872 N N . ASP A 1 106 ? -37.946 -5.088 46.713 1.00 87.06 106 ASP A N 1
ATOM 873 C CA . ASP A 1 106 ? -38.685 -4.629 47.900 1.00 87.06 106 ASP A CA 1
ATOM 874 C C . ASP A 1 106 ? -38.574 -3.116 48.162 1.00 87.06 106 ASP A C 1
ATOM 876 O O . ASP A 1 106 ? -39.541 -2.471 48.567 1.00 87.06 106 ASP A O 1
ATOM 880 N N . SER A 1 107 ? -37.402 -2.522 47.907 1.00 93.25 107 SER A N 1
ATOM 881 C CA . SER A 1 107 ? -37.140 -1.111 48.218 1.00 93.25 107 SER A CA 1
ATOM 882 C C . SER A 1 107 ? -37.333 -0.189 47.014 1.00 93.25 107 SER A C 1
ATOM 884 O O . SER A 1 107 ? -36.768 -0.418 45.943 1.00 93.25 107 SER A O 1
ATOM 886 N N . SER A 1 108 ? -38.041 0.929 47.218 1.00 91.25 108 SER A N 1
ATOM 887 C CA . SER A 1 108 ? -38.181 1.981 46.202 1.00 91.25 108 SER A CA 1
ATOM 888 C C . SER A 1 108 ? -36.836 2.588 45.790 1.00 91.25 108 SER A C 1
ATOM 890 O O . SER A 1 108 ? -36.659 2.884 44.611 1.00 91.25 108 SER A O 1
ATOM 892 N N . SER A 1 109 ? -35.891 2.753 46.725 1.00 93.00 109 SER A N 1
ATOM 893 C CA . SER A 1 109 ? -34.551 3.264 46.398 1.00 93.00 109 SER A CA 1
ATOM 894 C C . SER A 1 109 ? -33.797 2.288 45.498 1.00 93.00 109 SER A C 1
ATOM 896 O O . SER A 1 109 ? -33.260 2.685 44.471 1.00 93.00 109 SER A O 1
ATOM 898 N N . MET A 1 110 ? -33.873 0.990 45.810 1.00 93.56 110 MET A N 1
ATOM 899 C CA . MET A 1 110 ? -33.242 -0.065 45.017 1.00 93.56 110 MET A CA 1
ATOM 900 C C . MET A 1 110 ? -33.797 -0.112 43.589 1.00 93.56 110 MET A C 1
ATOM 902 O O . MET A 1 110 ? -33.037 -0.285 42.643 1.00 93.56 110 MET A O 1
ATOM 906 N N . ARG A 1 111 ? -35.111 0.081 43.403 1.00 94.50 111 ARG A N 1
ATOM 907 C CA . ARG A 1 111 ? -35.721 0.153 42.062 1.00 94.50 111 ARG A CA 1
ATOM 908 C C . ARG A 1 111 ? -35.165 1.319 41.246 1.00 94.50 111 ARG A C 1
ATOM 910 O O . ARG A 1 111 ? -34.854 1.142 40.071 1.00 94.50 111 ARG A O 1
ATOM 917 N N . GLU A 1 112 ? -35.028 2.493 41.861 1.00 94.62 112 GLU A N 1
ATOM 918 C CA . GLU A 1 112 ? -34.480 3.675 41.192 1.00 94.62 112 GLU A CA 1
ATOM 919 C C . GLU A 1 112 ? -32.983 3.517 40.881 1.00 94.62 112 GLU A C 1
ATOM 921 O O . GLU A 1 112 ? -32.539 3.886 39.795 1.00 94.62 112 GLU A O 1
ATOM 926 N N . ASP A 1 113 ? -32.211 2.906 41.779 1.00 95.25 113 ASP A N 1
ATOM 927 C CA . ASP A 1 113 ? -30.791 2.621 41.551 1.00 95.25 113 ASP A CA 1
ATOM 928 C C . ASP A 1 113 ? -30.586 1.586 40.438 1.00 95.25 113 ASP A C 1
ATOM 930 O O . ASP A 1 113 ? -29.690 1.732 39.603 1.00 95.25 113 ASP A O 1
ATOM 934 N N . LEU A 1 114 ? -31.430 0.551 40.385 1.00 95.25 114 LEU A N 1
ATOM 935 C CA . LEU A 1 114 ? -31.446 -0.416 39.287 1.00 95.25 114 LEU A CA 1
ATOM 936 C C . LEU A 1 114 ? -31.826 0.255 37.962 1.00 95.25 114 LEU A C 1
ATOM 938 O O . LEU A 1 114 ? -31.196 -0.011 36.940 1.00 95.25 114 LEU A O 1
ATOM 942 N N . PHE A 1 115 ? -32.803 1.161 37.975 1.00 95.56 115 PHE A N 1
ATOM 943 C CA . PHE A 1 115 ? -33.151 1.954 36.802 1.00 95.56 115 PHE A CA 1
ATOM 944 C C . PHE A 1 115 ? -31.970 2.804 36.320 1.00 95.56 115 PHE A C 1
ATOM 946 O O . PHE A 1 115 ? -31.605 2.715 35.151 1.00 95.56 115 PHE A O 1
ATOM 953 N N . LYS A 1 116 ? -31.313 3.562 37.208 1.00 95.38 116 LYS 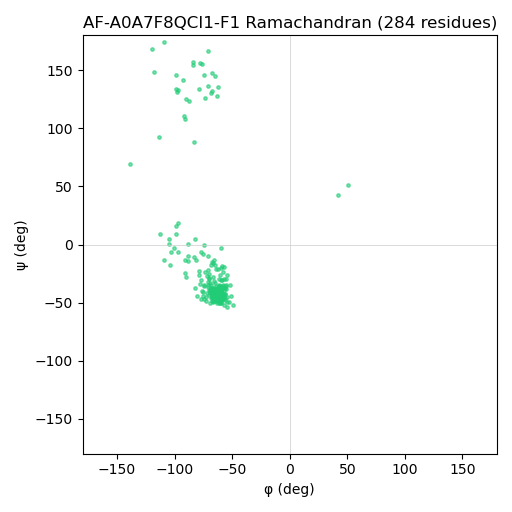A N 1
ATOM 954 C CA . LYS A 1 116 ? -30.127 4.369 36.865 1.00 95.38 116 LYS A CA 1
ATOM 955 C C . LYS A 1 116 ? -29.018 3.517 36.245 1.00 95.38 116 LYS A C 1
ATOM 957 O O . LYS A 1 116 ? -28.505 3.877 35.191 1.00 95.38 116 LYS A O 1
ATOM 962 N N . GLN A 1 117 ? -28.719 2.357 36.835 1.00 95.56 117 GLN A N 1
ATOM 963 C CA . GLN A 1 117 ? -27.748 1.404 36.279 1.00 95.56 117 GLN A CA 1
ATOM 964 C C . GLN A 1 117 ? -28.141 0.913 34.879 1.00 95.56 117 GLN A C 1
ATOM 966 O O . GLN A 1 117 ? -27.280 0.723 34.021 1.00 95.56 117 GLN A O 1
ATOM 971 N N . TYR A 1 118 ? -29.433 0.686 34.633 1.00 95.12 118 TYR A N 1
ATOM 972 C CA . TYR A 1 118 ? -29.924 0.266 33.324 1.00 95.12 118 TYR A CA 1
ATOM 973 C C . TYR A 1 118 ? -29.786 1.378 32.270 1.00 95.12 118 TYR A C 1
ATOM 975 O O . TYR A 1 118 ? -29.321 1.118 31.161 1.00 95.12 118 TYR A O 1
ATOM 983 N N . ILE A 1 119 ? -30.112 2.623 32.627 1.00 95.38 119 ILE A N 1
ATOM 984 C CA . ILE A 1 119 ? -29.935 3.799 31.760 1.00 95.38 119 ILE A CA 1
ATOM 985 C C . ILE A 1 119 ? -28.453 4.037 31.439 1.00 95.38 119 ILE A C 1
ATOM 987 O O . ILE A 1 119 ? -28.098 4.249 30.280 1.00 95.38 119 ILE A O 1
ATOM 991 N N . GLU A 1 120 ? -27.574 3.932 32.436 1.00 94.94 120 GLU A N 1
ATOM 992 C CA . GLU A 1 120 ? -26.123 4.030 32.244 1.00 94.94 120 GLU A CA 1
ATOM 993 C C . GLU A 1 120 ? -25.603 2.927 31.310 1.00 94.94 120 GLU A C 1
ATOM 995 O O . GLU A 1 120 ? -24.810 3.194 30.406 1.00 94.94 120 GLU A O 1
ATOM 1000 N N . LYS A 1 121 ? -26.106 1.693 31.459 1.00 93.69 121 LYS A N 1
ATOM 1001 C CA . LYS A 1 121 ? -25.791 0.580 30.551 1.00 93.69 121 LYS A CA 1
ATOM 1002 C C . LYS A 1 121 ? -26.218 0.884 29.111 1.00 93.69 121 LYS A C 1
ATOM 1004 O O . LYS A 1 121 ? -25.450 0.600 28.194 1.00 93.69 121 LYS A O 1
ATOM 1009 N N . ILE A 1 122 ? -27.405 1.460 28.900 1.00 93.81 122 ILE A N 1
ATOM 1010 C CA . ILE A 1 122 ? -27.866 1.879 27.566 1.00 93.81 122 ILE A CA 1
ATOM 1011 C C . ILE A 1 122 ? -26.919 2.927 26.974 1.00 93.81 122 ILE A C 1
ATOM 1013 O O . ILE A 1 122 ? -26.467 2.760 25.843 1.00 93.81 122 ILE A O 1
ATOM 1017 N N . ALA A 1 123 ? -26.587 3.973 27.737 1.00 93.31 123 ALA A N 1
ATOM 1018 C CA . ALA A 1 123 ? -25.695 5.039 27.283 1.00 93.31 123 ALA A CA 1
ATOM 1019 C C . ALA A 1 123 ? -24.309 4.498 26.896 1.00 93.31 123 ALA A C 1
ATOM 1021 O O . ALA A 1 123 ? -23.829 4.744 25.792 1.00 93.31 123 ALA A O 1
ATOM 1022 N N . LYS A 1 124 ? -23.715 3.667 27.758 1.00 94.06 124 LYS A N 1
ATOM 1023 C CA . LYS A 1 124 ? -22.404 3.057 27.514 1.00 94.06 124 LYS A CA 1
ATOM 1024 C C . LYS A 1 124 ? -22.395 2.137 26.291 1.00 94.06 124 LYS A C 1
ATOM 1026 O O . LYS A 1 124 ? -21.423 2.126 25.539 1.00 94.06 124 LYS A O 1
ATOM 1031 N N . ASN A 1 125 ? -23.466 1.372 26.077 1.00 91.75 125 ASN A N 1
ATOM 1032 C CA . ASN A 1 125 ? -23.597 0.530 24.889 1.00 91.75 125 ASN A CA 1
ATOM 1033 C C . ASN A 1 125 ? -23.691 1.373 23.610 1.00 91.75 125 ASN A C 1
ATOM 1035 O O . ASN A 1 125 ? -23.036 1.045 22.627 1.00 91.75 125 ASN A O 1
ATOM 1039 N N . LEU A 1 126 ? -24.460 2.466 23.627 1.00 91.31 126 LEU A N 1
ATOM 1040 C CA . LEU A 1 126 ? -24.575 3.399 22.501 1.00 91.31 126 LEU A CA 1
ATOM 1041 C C . LEU A 1 126 ? -23.226 4.011 22.117 1.00 91.31 126 LEU A C 1
ATOM 1043 O O . LEU A 1 126 ? -22.891 4.048 20.935 1.00 91.31 126 LEU A O 1
ATOM 1047 N N . ASP A 1 127 ? -22.451 4.467 23.098 1.00 90.44 127 ASP A N 1
ATOM 1048 C CA . ASP A 1 127 ? -21.136 5.055 22.839 1.00 90.44 127 ASP A CA 1
ATOM 1049 C C . ASP A 1 127 ? -20.144 4.009 22.316 1.00 90.44 127 A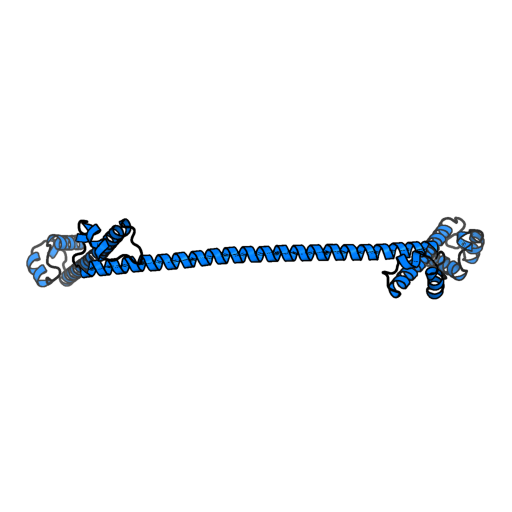SP A C 1
ATOM 1051 O O . ASP A 1 127 ? -19.444 4.268 21.339 1.00 90.44 127 ASP A O 1
ATOM 1055 N N . SER A 1 128 ? -20.156 2.794 22.877 1.00 93.38 128 SER A N 1
ATOM 1056 C CA . SER A 1 128 ? -19.328 1.690 22.377 1.00 93.38 128 SER A CA 1
ATOM 1057 C C . SER A 1 128 ? -19.683 1.287 20.942 1.00 93.38 128 SER A C 1
ATOM 1059 O O . SER A 1 128 ? -18.789 1.022 20.141 1.00 93.38 128 SER A O 1
ATOM 1061 N N . GLU A 1 129 ? -20.968 1.248 20.582 1.00 91.94 129 GLU A N 1
ATOM 1062 C CA . GLU A 1 129 ? -21.380 0.933 19.210 1.00 91.94 129 GLU A CA 1
ATOM 1063 C C . GLU A 1 129 ? -21.002 2.045 18.224 1.00 91.94 129 GLU A C 1
ATOM 1065 O O . GLU A 1 129 ? -20.548 1.743 17.120 1.00 91.94 129 GLU A O 1
ATOM 1070 N N . LYS A 1 130 ? -21.101 3.321 18.625 1.00 93.38 130 LYS A N 1
ATOM 1071 C CA . LYS A 1 130 ? -20.609 4.452 17.818 1.00 93.38 130 LYS A CA 1
ATOM 1072 C C . LYS A 1 130 ? -19.103 4.377 17.589 1.00 93.38 130 LYS A C 1
ATOM 1074 O O . LYS A 1 130 ? -18.654 4.593 16.470 1.00 93.38 130 LYS A O 1
ATOM 1079 N N . GLU A 1 131 ? -18.330 4.061 18.624 1.00 92.12 131 GLU A N 1
ATOM 1080 C CA . GLU A 1 131 ? -16.875 3.915 18.521 1.00 92.12 131 GLU A CA 1
ATOM 1081 C C . GLU A 1 131 ? -16.495 2.782 17.559 1.00 92.12 131 GLU A C 1
ATOM 1083 O O . GLU A 1 131 ? -15.697 2.991 16.646 1.00 92.12 131 GLU A O 1
ATOM 1088 N N . LYS A 1 132 ? -17.138 1.613 17.683 1.00 94.31 132 LYS A N 1
ATOM 1089 C CA . LYS A 1 132 ? -16.934 0.492 16.751 1.00 94.31 132 LYS A CA 1
ATOM 1090 C C . LYS A 1 132 ? -17.311 0.852 15.318 1.00 94.31 132 LYS A C 1
ATOM 1092 O O . LYS A 1 132 ? -16.656 0.390 14.387 1.00 94.31 132 LYS A O 1
ATOM 1097 N N . GLU A 1 133 ? -18.371 1.631 15.121 1.00 92.38 133 GLU A N 1
ATOM 1098 C CA . GLU A 1 133 ? -18.780 2.070 13.786 1.00 92.38 133 GLU A CA 1
ATOM 1099 C C . GLU A 1 133 ? -17.767 3.039 13.173 1.00 92.38 133 GLU A C 1
ATOM 1101 O O . GLU A 1 133 ? -17.380 2.869 12.019 1.00 92.38 133 GLU A O 1
ATOM 1106 N N . LEU A 1 134 ? -17.262 3.996 13.954 1.00 94.12 134 LEU A N 1
ATOM 1107 C CA . LEU A 1 134 ? -16.190 4.890 13.514 1.00 94.12 134 LEU A CA 1
ATOM 1108 C C . LEU A 1 134 ? -14.911 4.117 13.179 1.00 94.12 134 LEU A C 1
ATOM 1110 O O . LEU A 1 134 ? -14.274 4.405 12.167 1.00 94.12 134 LEU A O 1
ATOM 1114 N N . GLU A 1 135 ? -14.554 3.106 13.973 1.00 93.62 135 GLU A N 1
ATOM 1115 C CA . GLU A 1 135 ? -13.404 2.246 13.686 1.00 93.62 135 GLU A CA 1
ATOM 1116 C C . GLU A 1 135 ? -13.604 1.445 12.389 1.00 93.62 135 GLU A C 1
ATOM 1118 O O . GLU A 1 135 ? -12.696 1.372 11.555 1.00 93.62 135 GLU A O 1
ATOM 1123 N N . ARG A 1 136 ? -14.799 0.874 12.174 1.00 93.12 136 ARG A N 1
ATOM 1124 C CA . ARG A 1 136 ? -15.147 0.195 10.915 1.00 93.12 136 ARG A CA 1
ATOM 1125 C C . ARG A 1 136 ? -15.029 1.144 9.726 1.00 93.12 136 ARG A C 1
ATOM 1127 O O . ARG A 1 136 ? -14.388 0.789 8.737 1.00 93.12 136 ARG A O 1
ATOM 1134 N N . GLN A 1 137 ? -15.581 2.348 9.839 1.00 93.69 137 GLN A N 1
ATOM 1135 C CA . GLN A 1 137 ? -15.541 3.343 8.775 1.00 93.69 137 GLN A CA 1
ATOM 1136 C C . GLN A 1 137 ?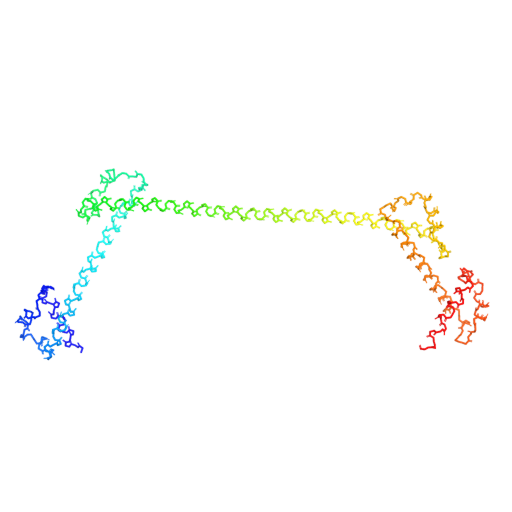 -14.105 3.789 8.468 1.00 93.69 137 GLN A C 1
ATOM 1138 O O . GLN A 1 137 ? -13.710 3.817 7.303 1.00 93.69 137 GLN A O 1
ATOM 1143 N N . ALA A 1 138 ? -13.293 4.042 9.497 1.00 95.00 138 ALA A N 1
ATOM 1144 C CA . ALA A 1 138 ? -11.889 4.414 9.343 1.00 95.00 138 ALA A CA 1
ATOM 1145 C C . ALA A 1 138 ? -11.063 3.301 8.678 1.00 95.00 138 ALA A C 1
ATOM 1147 O O . ALA A 1 138 ? -10.211 3.576 7.834 1.00 95.00 138 ALA A O 1
ATOM 1148 N N . ARG A 1 139 ? -11.333 2.030 9.007 1.00 93.44 139 ARG A N 1
ATOM 1149 C CA . ARG A 1 139 ? -10.694 0.877 8.353 1.00 93.44 139 ARG A CA 1
ATOM 1150 C C . ARG A 1 139 ? -11.053 0.779 6.873 1.00 93.44 139 ARG A C 1
ATOM 1152 O O . ARG A 1 139 ? -10.171 0.527 6.052 1.00 93.44 139 ARG A O 1
ATOM 1159 N N . ILE A 1 140 ? -12.326 0.980 6.534 1.00 92.75 140 ILE A N 1
ATOM 1160 C CA . ILE A 1 140 ? -12.795 0.968 5.143 1.00 92.75 140 ILE A CA 1
ATOM 1161 C C . ILE A 1 140 ? -12.147 2.116 4.364 1.00 92.75 140 ILE A C 1
ATOM 1163 O O . ILE A 1 140 ? -11.588 1.887 3.293 1.00 92.75 140 ILE A O 1
ATOM 1167 N N . GLU A 1 141 ? -12.152 3.330 4.915 1.00 94.00 141 GLU A N 1
ATOM 1168 C CA . GLU A 1 141 ? -11.540 4.502 4.285 1.00 94.00 141 GLU A CA 1
ATOM 1169 C C . GLU A 1 141 ? -10.028 4.326 4.092 1.00 94.00 141 GLU A C 1
ATOM 1171 O O . GLU A 1 141 ? -9.510 4.596 3.009 1.00 94.00 141 GLU A O 1
ATOM 1176 N N . ALA A 1 142 ? -9.319 3.805 5.098 1.00 93.06 142 ALA A N 1
ATOM 1177 C CA . ALA A 1 142 ? -7.892 3.515 4.991 1.00 93.06 142 ALA A CA 1
ATOM 1178 C C . ALA A 1 142 ? -7.598 2.494 3.882 1.00 93.06 142 ALA A C 1
ATOM 1180 O O . ALA A 1 142 ? -6.674 2.694 3.093 1.00 93.06 142 ALA A O 1
ATOM 1181 N N . SER A 1 143 ? -8.408 1.435 3.778 1.00 93.38 143 SER A N 1
ATOM 1182 C CA . SER A 1 143 ? -8.267 0.429 2.721 1.00 93.38 143 SER A CA 1
ATOM 1183 C C . SER A 1 143 ? -8.535 1.007 1.328 1.00 93.38 143 SER A C 1
ATOM 1185 O O . SER A 1 143 ? -7.776 0.734 0.397 1.00 93.38 143 SER A O 1
ATOM 1187 N N . LEU A 1 144 ? -9.569 1.840 1.180 1.00 93.50 144 LEU A N 1
ATOM 1188 C CA . LEU A 1 144 ? -9.883 2.506 -0.086 1.00 93.50 144 LEU A CA 1
ATOM 1189 C C . LEU A 1 144 ? -8.775 3.472 -0.506 1.00 93.50 144 LEU A C 1
ATOM 1191 O O . LEU A 1 144 ? -8.337 3.440 -1.655 1.00 93.50 144 LEU A O 1
ATOM 1195 N N . ARG A 1 145 ? -8.284 4.283 0.434 1.00 93.25 145 ARG A N 1
ATOM 1196 C CA . ARG A 1 145 ? -7.217 5.253 0.186 1.00 93.25 145 ARG A CA 1
ATOM 1197 C C . ARG A 1 145 ? -5.911 4.578 -0.212 1.00 93.25 145 ARG A C 1
ATOM 1199 O O . ARG A 1 145 ? -5.206 5.081 -1.083 1.00 93.25 145 ARG A O 1
ATOM 1206 N N . GLU A 1 146 ? -5.578 3.454 0.414 1.00 91.94 146 GLU A N 1
ATOM 1207 C CA . GLU A 1 146 ? -4.370 2.714 0.059 1.00 91.94 146 GLU A CA 1
ATOM 1208 C C . GLU A 1 146 ? -4.479 2.106 -1.340 1.00 91.94 146 GLU A C 1
ATOM 1210 O O . GLU A 1 146 ? -3.595 2.301 -2.171 1.00 91.94 146 GLU A O 1
ATOM 1215 N N . ARG A 1 147 ? -5.623 1.493 -1.657 1.00 91.88 147 ARG A N 1
ATOM 1216 C CA . ARG A 1 147 ? -5.879 0.956 -2.995 1.00 91.88 147 ARG A CA 1
ATOM 1217 C C . ARG A 1 147 ? -5.831 2.039 -4.076 1.00 91.88 147 ARG A C 1
ATOM 1219 O O . ARG A 1 147 ? -5.299 1.808 -5.159 1.00 91.88 147 ARG A O 1
ATOM 1226 N N . GLU A 1 148 ? -6.377 3.220 -3.803 1.00 92.44 148 GLU A N 1
ATOM 1227 C CA . GLU A 1 148 ? -6.323 4.354 -4.729 1.00 92.44 148 GLU A CA 1
ATOM 1228 C C . GLU A 1 148 ? -4.879 4.807 -4.988 1.00 92.44 148 GLU A C 1
ATOM 1230 O O . GLU A 1 148 ? -4.501 5.026 -6.142 1.00 92.44 148 GLU A O 1
ATOM 1235 N N . ARG A 1 149 ? -4.039 4.869 -3.944 1.00 93.56 149 ARG A N 1
ATOM 1236 C CA . ARG A 1 149 ? -2.608 5.179 -4.088 1.00 93.56 149 ARG A CA 1
ATOM 1237 C C . ARG A 1 149 ? -1.880 4.148 -4.938 1.00 93.56 149 ARG A C 1
ATOM 1239 O O . ARG A 1 149 ? -1.090 4.541 -5.795 1.00 93.56 149 ARG A O 1
ATOM 1246 N N . GLU A 1 150 ? -2.135 2.859 -4.729 1.00 92.44 150 GLU A N 1
ATOM 1247 C CA . GLU A 1 150 ? -1.523 1.792 -5.529 1.00 92.44 150 GLU A CA 1
ATOM 1248 C C . GLU A 1 150 ? -1.915 1.905 -7.004 1.00 92.44 150 GLU A C 1
ATOM 1250 O O . GLU A 1 150 ? -1.050 1.872 -7.879 1.00 92.44 150 GLU A O 1
ATOM 1255 N N . VAL A 1 151 ? -3.202 2.130 -7.287 1.00 95.62 151 VAL A N 1
ATOM 1256 C CA . VAL A 1 151 ? -3.697 2.331 -8.657 1.00 95.62 151 VAL A CA 1
ATOM 1257 C C . VAL A 1 151 ? -3.063 3.568 -9.294 1.00 95.62 151 VAL A C 1
ATOM 1259 O O . VAL A 1 151 ? -2.618 3.517 -10.442 1.00 95.62 151 VAL A O 1
ATOM 1262 N N . GLN A 1 152 ? -2.980 4.680 -8.563 1.00 93.81 152 GLN A N 1
ATOM 1263 C CA . GLN A 1 152 ? -2.370 5.908 -9.068 1.00 93.81 152 GLN A CA 1
ATOM 1264 C C . GLN A 1 152 ? -0.869 5.733 -9.332 1.00 93.81 152 GLN A C 1
ATOM 1266 O O . GLN A 1 152 ? -0.366 6.210 -10.354 1.00 93.81 152 GLN A O 1
ATOM 1271 N N . LYS A 1 153 ? -0.157 5.027 -8.446 1.00 94.75 153 LYS A N 1
ATOM 1272 C CA . LYS A 1 153 ? 1.261 4.700 -8.614 1.00 94.75 153 LYS A CA 1
ATOM 1273 C C . LYS A 1 153 ? 1.477 3.816 -9.841 1.00 94.75 153 LYS A C 1
ATOM 1275 O O . LYS A 1 153 ? 2.266 4.196 -10.700 1.00 94.75 153 LYS A O 1
ATOM 1280 N N . ALA A 1 154 ? 0.721 2.727 -9.976 1.00 93.50 154 ALA A N 1
ATOM 1281 C CA . ALA A 1 154 ? 0.807 1.827 -11.125 1.00 93.50 154 ALA A CA 1
ATOM 1282 C C . ALA A 1 154 ? 0.521 2.558 -12.447 1.00 93.50 154 ALA A C 1
ATOM 1284 O O . ALA A 1 154 ? 1.248 2.400 -13.424 1.00 93.50 154 ALA A O 1
ATOM 1285 N N . ARG A 1 155 ? -0.490 3.436 -12.473 1.00 90.44 155 ARG A N 1
ATOM 1286 C CA . ARG A 1 155 ? -0.804 4.253 -13.655 1.00 90.44 155 ARG A CA 1
ATOM 1287 C C . ARG A 1 155 ? 0.318 5.238 -13.999 1.00 90.44 155 ARG A C 1
ATOM 1289 O O . ARG A 1 155 ? 0.623 5.439 -15.175 1.00 90.44 155 ARG A O 1
ATOM 1296 N N . SER A 1 156 ? 0.928 5.859 -12.989 1.00 94.00 156 SER A N 1
ATOM 1297 C CA . SER A 1 156 ? 2.076 6.760 -13.162 1.00 94.00 156 SER A CA 1
ATOM 1298 C C . SER A 1 156 ? 3.296 6.014 -13.703 1.00 94.00 156 SER A C 1
ATOM 1300 O O . SER A 1 156 ? 3.943 6.486 -14.636 1.00 94.00 156 SER A O 1
ATOM 1302 N N . GLU A 1 157 ? 3.583 4.831 -13.162 1.00 94.31 157 GLU A N 1
ATOM 1303 C CA . GLU A 1 157 ? 4.674 3.965 -13.613 1.00 94.31 157 GLU A CA 1
ATOM 1304 C C . GLU A 1 157 ? 4.465 3.507 -15.055 1.00 94.31 157 GLU A C 1
ATOM 1306 O O . GLU A 1 157 ? 5.357 3.706 -15.878 1.00 94.31 157 GLU A O 1
ATOM 1311 N N . GLN A 1 158 ? 3.266 3.025 -15.390 1.00 93.00 158 GLN A N 1
ATOM 1312 C CA . GLN A 1 158 ? 2.914 2.628 -16.753 1.00 93.00 158 GLN A CA 1
ATOM 1313 C C . GLN A 1 158 ? 3.074 3.787 -17.744 1.00 93.00 158 GLN A C 1
ATOM 1315 O O . GLN A 1 158 ? 3.617 3.611 -18.829 1.00 93.00 158 GLN A O 1
ATOM 1320 N N . THR A 1 159 ? 2.639 4.994 -17.375 1.00 91.06 159 THR A N 1
ATOM 1321 C CA . THR A 1 159 ? 2.776 6.168 -18.253 1.00 91.06 159 THR A CA 1
ATOM 1322 C C . THR A 1 159 ? 4.250 6.507 -18.497 1.00 91.06 159 THR A C 1
ATOM 1324 O O . THR A 1 159 ? 4.658 6.713 -19.637 1.00 91.06 159 THR A O 1
ATOM 1327 N N . LYS A 1 160 ? 5.076 6.495 -17.441 1.00 95.06 160 LYS A N 1
ATOM 1328 C CA . LYS A 1 160 ? 6.526 6.736 -17.546 1.00 95.06 160 LYS A CA 1
ATOM 1329 C C . LYS A 1 160 ? 7.250 5.654 -18.341 1.00 95.06 160 LYS A C 1
ATOM 1331 O O . LYS A 1 160 ? 8.273 5.928 -18.957 1.00 95.06 160 LYS A O 1
ATOM 1336 N N . GLU A 1 161 ? 6.790 4.412 -18.272 1.00 93.31 161 GLU A N 1
ATOM 1337 C CA . GLU A 1 161 ? 7.334 3.315 -19.067 1.00 93.31 161 GLU A CA 1
ATOM 1338 C C . GLU A 1 161 ? 7.045 3.515 -20.553 1.00 93.31 161 GLU A C 1
ATOM 1340 O O . GLU A 1 161 ? 7.987 3.542 -21.338 1.00 93.31 161 GLU A O 1
ATOM 1345 N N . ILE A 1 162 ? 5.793 3.813 -20.907 1.00 93.88 162 ILE A N 1
ATOM 1346 C CA . ILE A 1 162 ? 5.396 4.118 -22.288 1.00 93.88 162 ILE A CA 1
ATOM 1347 C C . ILE A 1 162 ? 6.215 5.285 -22.859 1.00 93.88 162 ILE A C 1
ATOM 1349 O O . ILE A 1 162 ? 6.654 5.237 -24.009 1.00 93.88 162 ILE A O 1
ATOM 1353 N N . ASP A 1 163 ? 6.435 6.347 -22.083 1.00 94.00 163 ASP A N 1
ATOM 1354 C CA . ASP A 1 163 ? 7.214 7.492 -22.559 1.00 94.00 163 ASP A CA 1
ATOM 1355 C C . ASP A 1 163 ? 8.702 7.151 -22.744 1.00 94.00 163 ASP A C 1
ATOM 1357 O O . ASP A 1 163 ? 9.289 7.542 -23.755 1.00 94.00 163 ASP A O 1
ATOM 1361 N N . ARG A 1 164 ? 9.293 6.340 -21.853 1.00 95.25 164 ARG A N 1
ATOM 1362 C CA . ARG A 1 164 ? 10.665 5.826 -22.029 1.00 95.25 164 ARG A CA 1
ATOM 1363 C C . ARG A 1 164 ? 10.797 4.960 -23.281 1.00 95.25 164 ARG A C 1
ATOM 1365 O O . ARG A 1 164 ? 11.752 5.139 -24.033 1.00 95.25 164 ARG A O 1
ATOM 1372 N N . GLU A 1 165 ? 9.842 4.068 -23.536 1.00 94.81 165 GLU A N 1
ATOM 1373 C CA . GLU A 1 165 ? 9.826 3.236 -24.748 1.00 94.81 165 GLU A CA 1
ATOM 1374 C C . GLU A 1 165 ? 9.734 4.094 -26.014 1.00 94.81 165 GLU A C 1
ATOM 1376 O O . GLU A 1 165 ? 10.464 3.878 -26.982 1.00 94.81 165 GLU A O 1
ATOM 1381 N N . ARG A 1 166 ? 8.887 5.130 -26.007 1.00 94.62 166 ARG A N 1
ATOM 1382 C CA . ARG A 1 166 ? 8.769 6.071 -27.131 1.00 94.62 166 ARG A CA 1
ATOM 1383 C C . ARG A 1 166 ? 10.070 6.820 -27.400 1.00 94.62 166 ARG A C 1
ATOM 1385 O O . ARG A 1 166 ? 10.451 6.978 -28.560 1.00 94.62 166 ARG A O 1
ATOM 1392 N N . GLU A 1 167 ? 10.735 7.315 -26.360 1.00 92.81 167 GLU A N 1
ATOM 1393 C CA . GLU A 1 167 ? 12.028 7.998 -26.489 1.00 92.81 167 GLU A CA 1
ATOM 1394 C C . GLU A 1 167 ? 13.116 7.052 -27.001 1.00 92.81 167 GLU A C 1
ATOM 1396 O O . GLU A 1 167 ? 13.882 7.416 -27.899 1.00 92.81 167 GLU A O 1
ATOM 1401 N N . GLN A 1 168 ? 13.139 5.820 -26.493 1.00 94.38 168 GLN A N 1
ATOM 1402 C CA . GLN A 1 168 ? 14.046 4.782 -26.958 1.00 94.38 168 GLN A CA 1
ATOM 1403 C C . GLN A 1 168 ? 13.827 4.471 -28.441 1.00 94.38 168 GLN A C 1
ATOM 1405 O O . GLN A 1 168 ? 14.792 4.490 -29.202 1.00 94.38 168 GLN A O 1
ATOM 1410 N N . HIS A 1 169 ? 12.584 4.271 -28.884 1.00 96.12 169 HIS A N 1
ATOM 1411 C CA . HIS A 1 169 ? 12.288 4.006 -30.293 1.00 96.12 169 HIS A CA 1
ATOM 1412 C C . HIS A 1 169 ? 12.727 5.144 -31.214 1.00 96.12 169 HIS A C 1
ATOM 1414 O O . HIS A 1 169 ? 13.335 4.888 -32.251 1.00 96.12 169 HIS A O 1
ATOM 1420 N N . LYS A 1 170 ? 12.504 6.406 -30.823 1.00 94.56 170 LYS A N 1
ATOM 1421 C CA . LYS A 1 170 ? 13.002 7.564 -31.588 1.00 94.56 170 LYS A CA 1
ATOM 1422 C C . LYS A 1 170 ? 14.528 7.567 -31.689 1.00 94.56 170 LYS A C 1
ATOM 1424 O O . LYS A 1 170 ? 15.090 7.889 -32.736 1.00 94.56 170 LYS A O 1
ATOM 1429 N N . ARG A 1 171 ? 15.218 7.208 -30.604 1.00 94.50 171 ARG A N 1
ATOM 1430 C CA . ARG A 1 171 ? 16.681 7.106 -30.586 1.00 94.50 171 ARG A CA 1
ATOM 1431 C C . ARG A 1 171 ? 17.176 5.962 -31.468 1.00 94.50 171 ARG A C 1
ATOM 1433 O O . ARG A 1 171 ? 18.109 6.156 -32.240 1.00 94.50 171 ARG A O 1
ATOM 1440 N N . GLU A 1 172 ? 16.554 4.793 -31.382 1.00 95.62 172 GLU A N 1
ATOM 1441 C CA . GLU A 1 172 ? 16.868 3.634 -32.220 1.00 95.62 172 GLU A CA 1
ATOM 1442 C C . GLU A 1 172 ? 16.651 3.939 -33.702 1.00 95.62 172 GLU A C 1
ATOM 1444 O O . GLU A 1 172 ? 17.514 3.629 -34.522 1.00 95.62 172 GLU A O 1
ATOM 1449 N N . GLU A 1 173 ? 15.556 4.616 -34.045 1.00 95.12 173 GLU A N 1
ATOM 1450 C CA . GLU A 1 173 ? 15.283 5.091 -35.399 1.00 95.12 173 GLU A CA 1
ATOM 1451 C C . GLU A 1 173 ? 16.396 6.027 -35.896 1.00 95.12 173 GLU A C 1
ATOM 1453 O O . GLU A 1 173 ? 16.925 5.835 -36.993 1.00 95.12 173 GLU A O 1
ATOM 1458 N N . ALA A 1 174 ? 16.838 6.982 -35.070 1.00 95.88 174 ALA A N 1
ATOM 1459 C CA . ALA A 1 174 ? 17.965 7.854 -35.399 1.00 95.88 174 ALA A CA 1
ATOM 1460 C C . ALA A 1 174 ? 19.273 7.067 -35.629 1.00 95.88 174 ALA A C 1
ATOM 1462 O O . ALA A 1 174 ? 20.025 7.381 -36.557 1.00 95.88 174 ALA A O 1
ATOM 1463 N N . ILE A 1 175 ? 19.534 6.015 -34.837 1.00 96.50 175 ILE A N 1
ATOM 1464 C CA . ILE A 1 175 ? 20.677 5.103 -35.037 1.00 96.50 175 ILE A CA 1
ATOM 1465 C C . ILE A 1 175 ? 20.565 4.385 -36.381 1.00 96.50 175 ILE A C 1
ATOM 1467 O O . ILE A 1 175 ? 21.544 4.348 -37.128 1.00 96.50 175 ILE A O 1
ATOM 1471 N N . GLN A 1 176 ? 19.400 3.819 -36.705 1.00 96.19 176 GLN A N 1
ATOM 1472 C CA . GLN A 1 176 ? 19.204 3.096 -37.964 1.00 96.19 176 GLN A CA 1
ATOM 1473 C C . GLN A 1 176 ? 19.341 4.021 -39.175 1.00 96.19 176 GLN A C 1
ATOM 1475 O O . GLN A 1 176 ? 20.057 3.686 -40.119 1.00 96.19 176 GLN A O 1
ATOM 1480 N N . ASN A 1 177 ? 18.756 5.219 -39.115 1.00 95.75 177 ASN A N 1
ATOM 1481 C CA . ASN A 1 177 ? 18.898 6.236 -40.156 1.00 95.75 177 ASN A CA 1
ATOM 1482 C C . ASN A 1 177 ? 20.368 6.622 -40.367 1.00 95.75 177 ASN A C 1
ATOM 1484 O O . ASN A 1 177 ? 20.840 6.706 -41.504 1.00 95.75 177 ASN A O 1
ATOM 1488 N N . PHE A 1 178 ? 21.127 6.793 -39.280 1.00 96.94 178 PHE A N 1
ATOM 1489 C CA . PHE A 1 178 ? 22.550 7.102 -39.370 1.00 96.94 178 PHE A CA 1
ATOM 1490 C C . PHE A 1 178 ? 23.375 5.934 -39.934 1.00 96.94 178 PHE A C 1
ATOM 1492 O O . PHE A 1 178 ? 24.238 6.146 -40.786 1.00 96.94 178 PHE A O 1
ATOM 1499 N N . LYS A 1 179 ? 23.087 4.689 -39.531 1.00 95.88 179 LYS A N 1
ATOM 1500 C CA . LYS A 1 179 ? 23.724 3.481 -40.090 1.00 95.88 179 LYS A CA 1
ATOM 1501 C C . LYS A 1 179 ? 23.441 3.311 -41.585 1.00 95.88 179 LYS A C 1
ATOM 1503 O O . LYS A 1 179 ? 24.344 2.940 -42.338 1.00 95.88 179 LYS A O 1
ATOM 1508 N N . ALA A 1 180 ? 22.221 3.607 -42.028 1.00 95.81 180 ALA A N 1
ATOM 1509 C CA . ALA A 1 180 ? 21.862 3.593 -43.443 1.00 95.81 180 ALA A CA 1
ATOM 1510 C C . ALA A 1 180 ? 22.658 4.650 -44.227 1.00 95.81 180 ALA A C 1
ATOM 1512 O O . ALA A 1 180 ? 23.273 4.335 -45.245 1.00 95.81 180 ALA A O 1
ATOM 1513 N N . LEU A 1 181 ? 22.751 5.874 -43.694 1.00 95.50 181 LEU A N 1
ATOM 1514 C CA . LEU A 1 181 ? 23.563 6.940 -44.280 1.00 95.50 181 LEU A CA 1
ATOM 1515 C C . LEU A 1 181 ? 25.046 6.538 -44.403 1.00 95.50 181 LEU A C 1
ATOM 1517 O O . LEU A 1 181 ? 25.659 6.749 -45.451 1.00 95.50 181 LEU A O 1
ATOM 1521 N N . LEU A 1 182 ? 25.618 5.927 -43.359 1.00 95.75 182 LEU A N 1
ATOM 1522 C CA . LEU A 1 182 ? 26.984 5.395 -43.393 1.00 95.75 182 LEU A CA 1
ATOM 1523 C C . LEU A 1 182 ? 27.148 4.305 -44.454 1.00 95.75 182 LEU A C 1
ATOM 1525 O O . LEU A 1 182 ? 28.140 4.305 -45.177 1.00 95.75 182 LEU A O 1
ATOM 1529 N N . SER A 1 183 ? 26.177 3.406 -44.587 1.00 94.94 183 SER A N 1
ATOM 1530 C CA . SER A 1 183 ? 26.222 2.329 -45.580 1.00 94.94 183 SER A CA 1
ATOM 1531 C C . SER A 1 183 ? 26.251 2.856 -47.017 1.00 94.94 183 SER A C 1
ATOM 1533 O O . SER A 1 183 ? 26.990 2.330 -47.853 1.00 94.94 183 SER A O 1
ATOM 1535 N N . ASP A 1 184 ? 25.510 3.929 -47.295 1.00 93.56 184 ASP A N 1
ATOM 1536 C CA . ASP A 1 184 ? 25.464 4.542 -48.623 1.00 93.56 184 ASP A CA 1
ATOM 1537 C C . ASP A 1 184 ? 26.738 5.330 -48.950 1.00 93.56 184 ASP A C 1
ATOM 1539 O O . ASP A 1 184 ? 27.299 5.180 -50.046 1.00 93.56 184 ASP A O 1
ATOM 1543 N N . MET A 1 185 ? 27.185 6.159 -47.999 1.00 93.19 185 MET A N 1
ATOM 1544 C CA . MET A 1 185 ? 28.240 7.159 -48.194 1.00 93.19 185 MET A CA 1
ATOM 1545 C C . MET A 1 185 ? 29.649 6.632 -47.896 1.00 93.19 185 MET A C 1
ATOM 1547 O O . MET A 1 185 ? 30.623 7.111 -48.477 1.00 93.19 185 MET A O 1
ATOM 1551 N N . VAL A 1 186 ? 29.781 5.640 -47.012 1.00 93.38 186 VAL A N 1
ATOM 1552 C CA . VAL A 1 186 ? 31.064 5.097 -46.547 1.00 93.38 186 VAL A CA 1
ATOM 1553 C C . VAL A 1 186 ? 31.214 3.663 -47.031 1.00 93.38 186 VAL A C 1
ATOM 1555 O O . VAL A 1 186 ? 30.787 2.709 -46.387 1.00 93.38 186 VAL A O 1
ATOM 1558 N N . ARG A 1 187 ? 31.851 3.503 -48.194 1.00 89.00 187 ARG A N 1
ATOM 1559 C CA . ARG A 1 187 ? 32.088 2.191 -48.829 1.00 89.00 187 ARG A CA 1
ATOM 1560 C C . ARG A 1 187 ? 33.523 1.681 -48.677 1.00 89.00 187 ARG A C 1
ATOM 1562 O O . ARG A 1 187 ? 33.820 0.555 -49.075 1.00 89.00 187 ARG A O 1
ATOM 1569 N N . SER A 1 188 ? 34.421 2.500 -48.127 1.00 85.44 188 SER A N 1
ATOM 1570 C CA . SER A 1 188 ? 35.814 2.133 -47.857 1.00 85.44 188 SER A CA 1
ATOM 1571 C C . SER A 1 188 ? 36.122 2.202 -46.364 1.00 85.44 188 SER A C 1
ATOM 1573 O O . SER A 1 188 ? 35.567 3.034 -45.658 1.00 85.44 188 SER A O 1
ATOM 1575 N N . SER A 1 189 ? 37.027 1.333 -45.911 1.00 87.88 189 SER A N 1
ATOM 1576 C CA . SER A 1 189 ? 37.534 1.269 -44.535 1.00 87.88 189 SER A CA 1
ATOM 1577 C C . SER A 1 189 ? 38.639 2.287 -44.246 1.00 87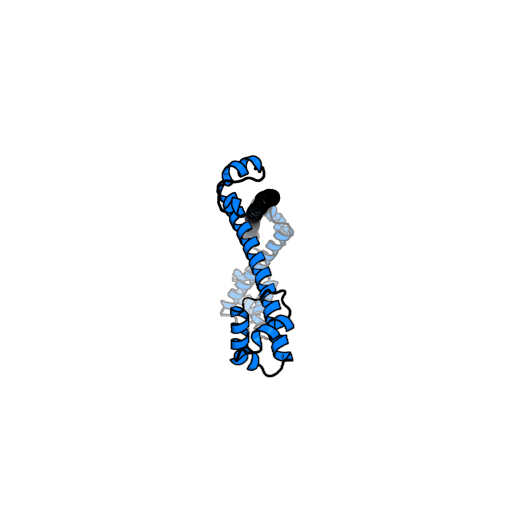.88 189 SER A C 1
ATOM 1579 O O . SER A 1 189 ? 38.985 2.488 -43.091 1.00 87.88 189 SER A O 1
ATOM 1581 N N . ASP A 1 190 ? 39.210 2.911 -45.280 1.00 84.50 190 ASP A N 1
ATOM 1582 C CA . ASP A 1 190 ? 40.461 3.680 -45.165 1.00 84.50 190 ASP A CA 1
ATOM 1583 C C . ASP A 1 190 ? 40.203 5.188 -45.007 1.00 84.50 190 ASP A C 1
ATOM 1585 O O . ASP A 1 190 ? 41.071 6.017 -45.274 1.00 84.50 190 ASP A O 1
ATOM 1589 N N . VAL A 1 191 ? 38.979 5.553 -44.620 1.00 89.62 191 VAL A N 1
ATOM 1590 C CA . VAL A 1 191 ? 38.552 6.942 -44.434 1.00 89.62 191 VAL A CA 1
ATOM 1591 C C . VAL A 1 191 ? 38.597 7.327 -42.961 1.00 89.62 191 VAL A C 1
ATOM 1593 O O . VAL A 1 191 ? 38.313 6.518 -42.081 1.00 89.62 191 VAL A O 1
ATOM 1596 N N . SER A 1 192 ? 38.929 8.588 -42.686 1.00 93.69 192 SER A N 1
ATOM 1597 C CA . SER A 1 192 ? 38.898 9.127 -41.327 1.00 93.69 192 SER A CA 1
ATOM 1598 C C . SER A 1 192 ? 37.488 9.597 -40.953 1.00 93.69 192 SER A C 1
ATOM 1600 O O . SER A 1 192 ? 36.696 10.006 -41.814 1.00 93.69 192 SER A O 1
ATOM 1602 N N . TRP A 1 193 ? 37.179 9.607 -39.654 1.00 95.31 193 TRP A N 1
ATOM 1603 C CA . TRP A 1 193 ? 35.933 10.194 -39.154 1.00 95.31 193 TRP A CA 1
ATOM 1604 C C . TRP A 1 193 ? 35.819 11.684 -39.502 1.00 95.31 193 TRP A C 1
ATOM 1606 O O . TRP A 1 193 ? 34.749 12.155 -39.883 1.00 95.31 193 TRP A O 1
ATOM 1616 N N . SER A 1 194 ? 36.923 12.434 -39.415 1.00 94.31 194 SER A N 1
ATOM 1617 C CA . SER A 1 194 ? 36.940 13.879 -39.672 1.00 94.31 194 SER A CA 1
ATOM 1618 C C . SER A 1 194 ? 36.497 14.218 -41.099 1.00 94.31 194 SER A C 1
ATOM 1620 O O . SER A 1 194 ? 35.639 15.088 -41.295 1.00 94.31 194 SER A O 1
ATOM 1622 N N . ASP A 1 195 ? 37.030 13.491 -42.084 1.00 91.88 195 ASP A N 1
ATOM 1623 C CA . ASP A 1 195 ? 36.712 13.695 -43.500 1.00 91.88 195 ASP A CA 1
ATOM 1624 C C . ASP A 1 195 ? 35.304 13.203 -43.821 1.00 91.88 195 ASP A C 1
ATOM 1626 O O . ASP A 1 195 ? 34.507 13.927 -44.425 1.00 91.88 195 ASP A O 1
ATOM 1630 N N . THR A 1 196 ? 34.959 12.015 -43.323 1.00 94.00 196 THR A N 1
ATOM 1631 C CA . THR A 1 196 ? 33.629 11.428 -43.492 1.00 94.00 196 THR A CA 1
ATOM 1632 C C . THR A 1 196 ? 32.555 12.361 -42.940 1.00 94.00 196 THR A C 1
ATOM 1634 O O . THR A 1 196 ? 31.653 12.765 -43.669 1.00 94.00 196 THR A O 1
ATOM 1637 N N . ARG A 1 197 ? 32.685 12.823 -41.693 1.00 94.44 197 ARG A N 1
ATOM 1638 C CA . ARG A 1 197 ? 31.738 13.749 -41.052 1.00 94.44 197 ARG A CA 1
ATOM 1639 C C . ARG A 1 197 ? 31.537 15.038 -41.853 1.00 94.44 197 ARG A C 1
ATOM 1641 O O . ARG A 1 197 ? 30.417 15.544 -41.914 1.00 94.44 197 ARG A O 1
ATOM 1648 N N . ARG A 1 198 ? 32.592 15.579 -42.479 1.00 94.06 198 ARG A N 1
ATOM 1649 C CA . ARG A 1 198 ? 32.493 16.776 -43.336 1.00 94.06 198 ARG A CA 1
ATOM 1650 C C . ARG A 1 198 ? 31.601 16.531 -44.553 1.00 94.06 198 ARG A C 1
ATOM 1652 O O . ARG A 1 198 ? 30.873 17.435 -44.954 1.00 94.06 198 ARG A O 1
ATOM 1659 N N . THR A 1 199 ? 31.661 15.332 -45.130 1.00 92.50 199 THR A N 1
ATOM 1660 C CA . THR A 1 199 ? 30.804 14.939 -46.258 1.00 92.50 199 THR A CA 1
ATOM 1661 C C . THR A 1 199 ? 29.376 14.637 -45.814 1.00 92.50 199 THR A C 1
ATOM 1663 O O . THR A 1 199 ? 28.443 15.160 -46.413 1.00 92.50 199 THR A O 1
ATOM 1666 N N . LEU A 1 200 ? 29.202 13.896 -44.714 1.00 93.75 200 LEU A N 1
ATOM 1667 C CA . LEU A 1 200 ? 27.888 13.511 -44.199 1.00 93.75 200 LEU A CA 1
ATOM 1668 C C . LEU A 1 200 ? 27.039 14.719 -43.798 1.00 93.75 200 LEU A C 1
ATOM 1670 O O . LEU A 1 200 ? 25.852 14.728 -44.076 1.00 93.75 200 LEU A O 1
ATOM 1674 N N . ARG A 1 201 ? 27.640 15.773 -43.227 1.00 93.00 201 ARG A N 1
ATOM 1675 C CA . ARG A 1 201 ? 26.937 17.024 -42.870 1.00 93.00 201 ARG A CA 1
ATOM 1676 C C . ARG A 1 201 ? 26.266 17.743 -44.043 1.00 93.00 201 ARG A C 1
ATOM 1678 O O . ARG A 1 201 ? 25.451 18.626 -43.808 1.00 93.00 201 ARG A O 1
ATOM 1685 N N . LYS A 1 202 ? 26.652 17.433 -45.282 1.00 93.62 202 LYS A N 1
ATOM 1686 C CA . LYS A 1 202 ? 26.038 18.005 -46.487 1.00 93.62 202 LYS A CA 1
ATOM 1687 C C . LYS A 1 202 ? 24.838 17.189 -46.976 1.00 93.62 202 LYS A C 1
ATOM 1689 O O . LYS A 1 202 ? 24.105 17.674 -47.830 1.00 93.62 202 LYS A O 1
ATOM 1694 N N . ASP A 1 203 ? 24.661 15.963 -46.481 1.00 93.56 203 ASP A N 1
ATOM 1695 C CA . ASP A 1 203 ? 23.524 15.105 -46.816 1.00 93.56 203 ASP A CA 1
ATOM 1696 C C . ASP A 1 203 ? 22.292 15.556 -46.017 1.00 93.56 203 ASP A C 1
ATOM 1698 O O . ASP A 1 203 ? 22.372 15.785 -44.809 1.00 93.56 203 ASP A O 1
ATOM 1702 N N . HIS A 1 204 ? 21.142 15.665 -46.686 1.00 92.19 204 HIS A N 1
ATOM 1703 C CA . HIS A 1 204 ? 19.876 16.064 -46.064 1.00 92.19 204 HIS A CA 1
ATOM 1704 C C . HIS A 1 204 ? 19.472 15.149 -44.892 1.00 92.19 204 HIS A C 1
ATOM 1706 O O . HIS A 1 204 ? 18.852 15.602 -43.933 1.00 92.19 204 HIS A O 1
ATOM 1712 N N . ARG A 1 205 ? 19.873 13.874 -44.928 1.00 92.06 205 ARG A N 1
ATOM 1713 C CA . ARG A 1 205 ? 19.575 12.872 -43.894 1.00 92.06 205 ARG A CA 1
ATOM 1714 C C . ARG A 1 205 ? 20.439 13.015 -42.640 1.00 92.06 205 ARG A C 1
ATOM 1716 O O . ARG A 1 205 ? 20.200 12.318 -41.658 1.00 92.06 205 ARG A O 1
ATOM 1723 N N . TRP A 1 206 ? 21.443 13.898 -42.630 1.00 90.81 206 TRP A N 1
ATOM 1724 C CA . TRP A 1 206 ? 22.282 14.131 -41.448 1.00 90.81 206 TRP A CA 1
ATOM 1725 C C . TRP A 1 206 ? 21.461 14.546 -40.218 1.00 90.81 206 TRP A C 1
ATOM 1727 O O . TRP A 1 206 ? 21.746 14.104 -39.099 1.00 90.81 206 TRP A O 1
ATOM 1737 N N . GLU A 1 207 ? 20.413 15.344 -40.436 1.00 88.75 207 GLU A N 1
ATOM 1738 C CA . GLU A 1 207 ? 19.506 15.815 -39.385 1.00 88.75 207 GLU A CA 1
ATOM 1739 C C . GLU A 1 207 ? 18.602 14.704 -38.830 1.00 88.75 207 GLU A C 1
ATOM 1741 O O . GLU A 1 207 ? 18.180 14.771 -37.675 1.00 88.75 207 GLU A O 1
ATOM 1746 N N . SER A 1 208 ? 18.381 13.619 -39.582 1.00 87.00 208 SER A N 1
ATOM 1747 C CA . SER A 1 208 ? 17.648 12.434 -39.105 1.00 87.00 208 SER A CA 1
ATOM 1748 C C . SER A 1 208 ? 18.375 11.707 -37.966 1.00 87.00 208 SER A C 1
ATOM 1750 O O . SER A 1 208 ? 17.765 10.930 -37.239 1.00 87.00 208 SER A O 1
ATOM 1752 N N . GLY A 1 209 ? 19.673 11.974 -37.785 1.00 84.69 209 GLY A N 1
ATOM 1753 C CA . GLY A 1 209 ? 20.471 11.521 -36.646 1.00 84.69 209 GLY A CA 1
ATOM 1754 C C . GLY A 1 209 ? 20.653 12.583 -35.555 1.00 84.69 209 GLY A C 1
ATOM 1755 O O . GLY A 1 209 ? 21.595 12.470 -34.776 1.00 84.69 209 GLY A O 1
ATOM 1756 N N . SER A 1 210 ? 19.868 13.664 -35.522 1.00 86.69 210 SER A N 1
ATOM 1757 C CA . SER A 1 210 ? 20.039 14.788 -34.574 1.00 86.69 210 SER A CA 1
ATOM 1758 C C . SER A 1 210 ? 19.923 14.388 -33.098 1.00 86.69 210 SER A C 1
ATOM 1760 O O . SER A 1 210 ? 20.566 15.010 -32.259 1.00 86.69 210 SER A O 1
ATOM 1762 N N . LEU A 1 211 ? 19.194 13.308 -32.792 1.00 89.50 211 LEU A N 1
ATOM 1763 C CA . LEU A 1 211 ? 19.079 12.733 -31.444 1.00 89.50 211 LEU A CA 1
ATOM 1764 C C . LEU A 1 211 ? 20.355 12.034 -30.941 1.00 89.50 211 LEU A C 1
ATOM 1766 O O . LEU A 1 211 ? 20.413 11.641 -29.776 1.00 89.50 211 LEU A O 1
ATOM 1770 N N . LEU A 1 212 ? 21.350 11.834 -31.809 1.00 92.12 212 LEU A N 1
ATOM 1771 C CA . LEU A 1 212 ? 22.617 11.196 -31.458 1.00 92.12 212 LEU A CA 1
ATOM 1772 C C . LEU A 1 212 ? 23.688 12.246 -31.201 1.00 92.12 212 LEU A C 1
ATOM 1774 O O . LEU A 1 212 ? 23.900 13.151 -32.020 1.00 92.12 212 LEU A O 1
ATOM 1778 N N . GLU A 1 213 ? 24.418 12.065 -30.107 1.00 93.44 213 GLU A N 1
ATOM 1779 C CA . GLU A 1 213 ? 25.553 12.917 -29.784 1.00 93.44 213 GLU A CA 1
ATOM 1780 C C . GLU A 1 213 ? 26.730 12.662 -30.735 1.00 93.44 213 GLU A C 1
ATOM 1782 O O . GLU A 1 213 ? 26.775 11.696 -31.508 1.00 93.44 213 GLU A O 1
ATOM 1787 N N . ARG A 1 214 ? 27.707 13.571 -30.717 1.00 92.44 214 ARG A N 1
ATOM 1788 C CA . ARG A 1 214 ? 28.860 13.507 -31.621 1.00 92.44 214 ARG A CA 1
ATOM 1789 C C . ARG A 1 214 ? 29.654 12.217 -31.412 1.00 92.44 214 ARG A C 1
ATOM 1791 O O . ARG A 1 214 ? 30.046 11.586 -32.393 1.00 92.44 214 ARG A O 1
ATOM 1798 N N . GLU A 1 215 ? 29.879 11.860 -30.158 1.00 94.62 215 GLU A N 1
ATOM 1799 C CA . GLU A 1 215 ? 30.637 10.699 -29.703 1.00 94.62 215 GLU A CA 1
ATOM 1800 C C . GLU A 1 215 ? 29.960 9.402 -30.159 1.00 94.62 215 GLU A C 1
ATOM 1802 O O . GLU A 1 215 ? 30.618 8.463 -30.603 1.00 94.62 215 GLU A O 1
ATOM 1807 N N . GLU A 1 216 ? 28.628 9.367 -30.139 1.00 94.69 216 GLU A N 1
ATOM 1808 C CA . GLU A 1 216 ? 27.847 8.213 -30.582 1.00 94.69 216 GLU A CA 1
ATOM 1809 C C . GLU A 1 216 ? 27.885 8.038 -32.094 1.00 94.69 216 GLU A C 1
ATOM 1811 O O . GLU A 1 216 ? 28.061 6.924 -32.588 1.00 94.69 216 GLU A O 1
ATOM 1816 N N . LYS A 1 217 ? 27.778 9.138 -32.845 1.00 95.00 217 LYS A N 1
ATOM 1817 C CA . LYS A 1 217 ? 27.944 9.105 -34.303 1.00 95.00 217 LYS A CA 1
ATOM 1818 C C . LYS A 1 217 ? 29.342 8.621 -34.690 1.00 95.00 217 LYS A C 1
ATOM 1820 O O . LYS A 1 217 ? 29.481 7.835 -35.624 1.00 95.00 217 LYS A O 1
ATOM 1825 N N . GLU A 1 218 ? 30.370 9.048 -33.960 1.00 96.38 218 GLU A N 1
ATOM 1826 C CA . GLU A 1 218 ? 31.747 8.587 -34.160 1.00 96.38 218 GLU A CA 1
ATOM 1827 C C . GLU A 1 218 ? 31.911 7.099 -33.824 1.00 96.38 218 GLU A C 1
ATOM 1829 O O . GLU A 1 218 ? 32.534 6.358 -34.586 1.00 96.38 218 GLU A O 1
ATOM 1834 N N . LYS A 1 219 ? 31.285 6.630 -32.740 1.00 97.38 219 LYS A N 1
ATOM 1835 C CA . LYS A 1 219 ? 31.247 5.207 -32.387 1.00 97.38 219 LYS A CA 1
ATOM 1836 C C . LYS A 1 219 ? 30.597 4.367 -33.490 1.00 97.38 219 LYS A C 1
ATOM 1838 O O . LYS A 1 219 ? 31.200 3.397 -33.939 1.00 97.38 219 LYS A O 1
ATOM 1843 N N . LEU A 1 220 ? 29.419 4.768 -33.973 1.00 97.31 220 LEU A N 1
ATOM 1844 C CA . LEU A 1 220 ? 28.709 4.084 -35.062 1.00 97.31 220 LEU A CA 1
ATOM 1845 C C . LEU A 1 220 ? 29.523 4.062 -36.361 1.00 97.31 220 LEU A C 1
ATOM 1847 O O . LEU A 1 220 ? 29.508 3.072 -37.090 1.00 97.31 220 LEU A O 1
ATOM 1851 N N . PHE A 1 221 ? 30.261 5.137 -36.644 1.00 97.19 221 PHE A N 1
ATOM 1852 C CA . PHE A 1 221 ? 31.199 5.173 -37.759 1.00 97.19 221 PHE A CA 1
ATOM 1853 C C . PHE A 1 221 ? 32.332 4.155 -37.583 1.00 97.19 221 PHE A C 1
ATOM 1855 O O . PHE A 1 221 ? 32.590 3.380 -38.500 1.00 97.19 221 PHE A O 1
ATOM 1862 N N . ASN A 1 222 ? 32.980 4.108 -36.417 1.00 96.50 222 ASN A N 1
ATOM 1863 C CA . ASN A 1 222 ? 34.062 3.156 -36.157 1.00 96.50 222 ASN A CA 1
ATOM 1864 C C . ASN A 1 222 ? 33.576 1.699 -36.243 1.00 96.50 222 ASN A C 1
ATOM 1866 O O . ASN A 1 222 ? 34.238 0.879 -36.878 1.00 96.50 222 ASN A O 1
ATOM 1870 N N . GLU A 1 223 ? 32.393 1.399 -35.694 1.00 97.62 223 GLU A N 1
ATOM 1871 C CA . GLU A 1 223 ? 31.736 0.090 -35.834 1.00 97.62 223 GLU A CA 1
ATOM 1872 C C . GLU A 1 223 ? 31.503 -0.270 -37.312 1.00 97.62 223 GLU A C 1
ATOM 1874 O O . GLU A 1 223 ? 31.769 -1.396 -37.736 1.00 97.62 223 GLU A O 1
ATOM 1879 N N . HIS A 1 224 ? 31.058 0.692 -38.128 1.00 97.38 224 HIS A N 1
ATOM 1880 C CA . HIS A 1 224 ? 30.873 0.495 -39.568 1.00 97.38 224 HIS A CA 1
ATOM 1881 C C . HIS A 1 224 ? 32.198 0.226 -40.295 1.00 97.38 224 HIS A C 1
ATOM 1883 O O . HIS A 1 224 ? 32.282 -0.689 -41.115 1.00 97.38 224 HIS A O 1
ATOM 1889 N N . ILE A 1 225 ? 33.259 0.971 -39.976 1.00 95.06 225 ILE A N 1
ATOM 1890 C CA . ILE A 1 225 ? 34.599 0.764 -40.549 1.00 95.06 225 ILE A CA 1
ATOM 1891 C C . ILE A 1 225 ? 35.163 -0.609 -40.166 1.00 95.06 225 ILE A C 1
ATOM 1893 O O . ILE A 1 225 ? 35.740 -1.302 -41.014 1.00 95.06 225 ILE A O 1
ATOM 1897 N N . GLU A 1 226 ? 34.970 -1.039 -38.920 1.00 94.44 226 GLU A N 1
ATOM 1898 C CA . GLU A 1 226 ? 35.350 -2.375 -38.468 1.00 94.44 226 GLU A CA 1
ATOM 1899 C C . GLU A 1 226 ? 34.569 -3.455 -39.227 1.00 94.44 226 GLU A C 1
ATOM 1901 O O . GLU A 1 226 ? 35.174 -4.395 -39.750 1.00 94.44 226 GLU A O 1
ATOM 1906 N N . ALA A 1 227 ? 33.252 -3.286 -39.384 1.00 94.69 227 ALA A N 1
ATOM 1907 C CA . ALA A 1 227 ? 32.408 -4.205 -40.143 1.00 94.69 227 ALA A CA 1
ATOM 1908 C C . ALA A 1 227 ? 32.836 -4.299 -41.618 1.00 94.69 227 ALA A C 1
ATOM 1910 O O . ALA A 1 227 ? 32.948 -5.401 -42.162 1.00 94.69 227 ALA A O 1
ATOM 1911 N N . LEU A 1 228 ? 33.154 -3.170 -42.261 1.00 91.12 228 LEU A N 1
ATOM 1912 C CA . LEU A 1 228 ? 33.707 -3.142 -43.618 1.00 91.12 228 LEU A CA 1
ATOM 1913 C C . LEU A 1 228 ? 35.055 -3.862 -43.694 1.00 91.12 228 LEU A C 1
ATOM 1915 O O . LEU A 1 228 ? 35.289 -4.636 -44.622 1.00 91.12 228 LEU A O 1
ATOM 1919 N N . THR A 1 229 ? 35.936 -3.640 -42.719 1.00 88.06 229 THR A N 1
ATOM 1920 C CA . THR A 1 229 ? 37.254 -4.285 -42.654 1.00 88.06 229 THR A CA 1
ATOM 1921 C C . THR A 1 229 ? 37.121 -5.795 -42.482 1.00 88.06 229 THR A C 1
ATOM 1923 O O . THR A 1 229 ? 37.784 -6.561 -43.185 1.00 88.06 229 THR A O 1
ATOM 1926 N N . LYS A 1 230 ? 36.232 -6.239 -41.589 1.00 89.75 230 LYS A N 1
ATOM 1927 C CA . LYS A 1 230 ? 35.916 -7.651 -41.367 1.00 89.75 230 LYS A CA 1
ATOM 1928 C C . LYS A 1 230 ? 35.355 -8.290 -42.635 1.00 89.75 230 LYS A C 1
ATOM 1930 O O . LYS A 1 230 ? 35.908 -9.285 -43.100 1.00 89.75 230 LYS A O 1
ATOM 1935 N N . LYS A 1 231 ? 34.352 -7.661 -43.256 1.00 88.44 231 LYS A N 1
ATOM 1936 C CA . LYS A 1 231 ? 33.753 -8.130 -44.510 1.00 88.44 231 LYS A CA 1
ATOM 1937 C C . LYS A 1 231 ? 34.802 -8.237 -45.614 1.00 88.44 231 LYS A C 1
ATOM 1939 O O . LYS A 1 231 ? 34.876 -9.266 -46.277 1.00 88.44 231 LYS A O 1
ATOM 1944 N N . LYS A 1 232 ? 35.665 -7.226 -45.781 1.00 83.31 232 LYS A N 1
ATOM 1945 C CA . LYS A 1 232 ? 36.795 -7.285 -46.723 1.00 83.31 232 LYS A CA 1
ATOM 1946 C C . LYS A 1 232 ? 37.664 -8.520 -46.446 1.00 83.31 232 LYS A C 1
ATOM 1948 O O . LYS A 1 232 ? 37.859 -9.326 -47.351 1.00 83.31 232 LYS A O 1
ATOM 1953 N N . ARG A 1 233 ? 38.132 -8.722 -45.207 1.00 83.88 233 ARG A N 1
ATOM 1954 C CA . ARG A 1 233 ? 38.962 -9.889 -44.834 1.00 83.88 233 ARG A CA 1
ATOM 1955 C C . ARG A 1 233 ? 38.284 -11.225 -45.151 1.00 83.88 233 ARG A C 1
ATOM 1957 O O . ARG A 1 233 ? 38.943 -12.113 -45.684 1.00 83.88 233 ARG A O 1
ATOM 1964 N N . GLU A 1 234 ? 36.991 -11.356 -44.869 1.00 86.19 234 GLU A N 1
ATOM 1965 C CA . GLU A 1 234 ? 36.211 -12.562 -45.180 1.00 86.19 234 GLU A CA 1
ATOM 1966 C C . GLU A 1 234 ? 36.153 -12.835 -46.688 1.00 86.19 234 GLU A C 1
ATOM 1968 O O . GLU A 1 234 ? 36.418 -13.958 -47.108 1.00 86.19 234 GLU A O 1
ATOM 1973 N N . HIS A 1 235 ? 35.911 -11.811 -47.513 1.00 84.38 235 HIS A N 1
ATOM 1974 C CA . HIS A 1 235 ? 35.891 -11.965 -48.974 1.00 84.38 235 HIS A CA 1
ATOM 1975 C C . HIS A 1 235 ? 37.267 -12.367 -49.527 1.00 84.38 235 HIS A C 1
ATOM 1977 O O . HIS A 1 235 ? 37.354 -13.150 -50.470 1.00 84.38 235 HIS A O 1
ATOM 1983 N N . PHE A 1 236 ? 38.354 -11.855 -48.942 1.00 81.56 236 PHE A N 1
ATOM 1984 C CA . PHE A 1 236 ? 39.710 -12.262 -49.321 1.00 81.56 236 PHE A CA 1
ATOM 1985 C C . PHE A 1 236 ? 40.020 -13.697 -48.904 1.00 81.56 236 PHE A C 1
ATOM 1987 O O . PHE A 1 236 ? 40.628 -14.443 -49.665 1.00 81.56 236 PHE A O 1
ATOM 1994 N N . ARG A 1 237 ? 39.570 -14.111 -47.716 1.00 84.44 237 ARG A N 1
ATOM 1995 C CA . ARG A 1 237 ? 39.682 -15.504 -47.286 1.00 84.44 237 ARG A CA 1
ATOM 1996 C C . ARG A 1 237 ? 38.924 -16.433 -48.239 1.00 84.44 237 ARG A C 1
ATOM 1998 O O . ARG A 1 237 ? 39.511 -17.417 -48.669 1.00 84.44 237 ARG A O 1
ATOM 2005 N N . GLN A 1 238 ? 37.689 -16.091 -48.608 1.00 85.00 238 GLN A N 1
ATOM 2006 C CA . GLN A 1 238 ? 36.899 -16.849 -49.585 1.00 85.00 238 GLN A CA 1
ATOM 2007 C C . GLN A 1 238 ? 37.617 -16.956 -50.935 1.00 85.00 238 GLN A C 1
ATOM 2009 O O . GLN A 1 238 ? 37.764 -18.053 -51.456 1.00 85.00 238 GLN A O 1
ATOM 2014 N N . LEU A 1 239 ? 38.172 -15.853 -51.451 1.00 85.19 239 LEU A N 1
ATOM 2015 C CA . LEU A 1 239 ? 38.988 -15.866 -52.671 1.00 85.19 239 LEU A CA 1
ATOM 2016 C C . LEU A 1 239 ? 40.148 -16.875 -52.585 1.00 85.19 239 LEU A C 1
ATOM 2018 O O . LEU A 1 239 ? 40.394 -17.634 -53.522 1.00 85.19 239 LEU A O 1
ATOM 2022 N N . LEU A 1 240 ? 40.863 -16.894 -51.457 1.00 84.12 240 LEU A N 1
ATOM 2023 C CA . LEU A 1 240 ? 41.953 -17.842 -51.224 1.00 84.12 240 LEU A CA 1
ATOM 2024 C C . LEU A 1 240 ? 41.461 -19.291 -51.035 1.00 84.12 240 LEU A C 1
ATOM 2026 O O . LEU A 1 240 ? 42.241 -20.216 -51.224 1.00 84.12 240 LEU A O 1
ATOM 2030 N N . ASP A 1 241 ? 40.218 -19.514 -50.593 1.00 84.88 241 ASP A N 1
ATOM 2031 C CA . ASP A 1 241 ? 39.601 -20.850 -50.483 1.00 84.88 241 ASP A CA 1
ATOM 2032 C C . ASP A 1 241 ? 39.167 -21.376 -51.861 1.00 84.88 241 ASP A C 1
ATOM 2034 O O . ASP A 1 241 ? 39.385 -22.542 -52.171 1.00 84.88 241 ASP A O 1
ATOM 2038 N N . GLU A 1 242 ? 38.613 -20.509 -52.710 1.00 84.62 242 GLU A N 1
ATOM 2039 C CA . GLU A 1 242 ? 38.130 -20.846 -54.058 1.00 84.62 242 GLU A CA 1
ATOM 2040 C C . GLU A 1 242 ? 39.265 -21.081 -55.069 1.00 84.62 242 GLU A C 1
ATOM 2042 O O . GLU A 1 242 ? 39.079 -21.755 -56.084 1.00 84.62 242 GLU A O 1
ATOM 2047 N N . THR A 1 243 ? 40.453 -20.526 -54.817 1.00 84.44 243 THR A N 1
ATOM 2048 C CA . THR A 1 243 ? 41.592 -20.641 -55.736 1.00 84.44 243 THR A CA 1
ATOM 2049 C C . THR A 1 243 ? 42.332 -21.963 -55.516 1.00 84.44 243 THR A C 1
ATOM 2051 O O . THR A 1 243 ? 43.319 -22.026 -54.786 1.00 84.44 243 THR A O 1
ATOM 2054 N N . SER A 1 244 ? 41.897 -23.016 -56.210 1.00 79.12 244 SER A N 1
ATOM 2055 C CA . SER A 1 244 ? 42.456 -24.381 -56.132 1.00 79.12 244 SER A CA 1
ATOM 2056 C C . SER A 1 244 ? 43.955 -24.504 -56.453 1.00 79.12 244 SER A C 1
ATOM 2058 O O . SER A 1 244 ? 44.588 -25.480 -56.061 1.00 79.12 244 SER A O 1
ATOM 2060 N N . ALA A 1 245 ? 44.544 -23.518 -57.136 1.00 80.06 245 ALA A N 1
ATOM 2061 C CA . ALA A 1 245 ? 45.981 -23.460 -57.419 1.00 80.06 245 ALA A CA 1
ATOM 2062 C C . ALA A 1 245 ? 46.841 -23.052 -56.202 1.00 80.06 245 ALA A C 1
ATOM 2064 O O . ALA A 1 245 ? 48.070 -23.085 -56.283 1.00 80.06 245 ALA A O 1
ATOM 2065 N N . ILE A 1 246 ? 46.222 -22.638 -55.090 1.00 79.62 246 ILE A N 1
ATOM 2066 C CA . ILE A 1 246 ? 46.911 -22.291 -53.845 1.00 79.62 246 ILE A CA 1
ATOM 2067 C C . ILE A 1 246 ? 47.020 -23.541 -52.967 1.00 79.62 246 ILE A C 1
ATOM 2069 O O . ILE A 1 246 ? 46.019 -24.160 -52.619 1.00 79.62 246 ILE A O 1
ATOM 2073 N N . THR A 1 247 ? 48.241 -23.883 -52.561 1.00 77.31 247 THR A N 1
ATOM 2074 C CA . THR A 1 247 ? 48.536 -25.039 -51.699 1.00 77.31 247 THR A CA 1
ATOM 2075 C C . THR A 1 247 ? 49.200 -24.598 -50.392 1.00 77.31 247 THR A C 1
ATOM 2077 O O . THR A 1 247 ? 49.642 -23.456 -50.268 1.00 77.31 247 THR A O 1
ATOM 2080 N N . LEU A 1 248 ? 49.302 -25.502 -49.410 1.00 74.81 248 LEU A N 1
ATOM 2081 C CA . LEU A 1 248 ? 49.933 -25.245 -48.101 1.00 74.81 248 LEU A CA 1
ATOM 2082 C C . LEU A 1 248 ? 51.412 -24.824 -48.188 1.00 74.81 248 LEU A C 1
ATOM 2084 O O . LEU A 1 248 ? 51.928 -24.224 -47.251 1.00 74.81 248 LEU A O 1
ATOM 2088 N N . THR A 1 249 ? 52.088 -25.119 -49.301 1.00 77.88 249 THR A N 1
ATOM 2089 C CA . THR A 1 249 ? 53.494 -24.765 -49.551 1.00 77.88 249 THR A CA 1
ATOM 2090 C C . THR A 1 249 ? 53.657 -23.538 -50.450 1.00 77.88 249 THR A C 1
ATOM 2092 O O . THR A 1 249 ? 54.783 -23.101 -50.687 1.00 77.88 249 THR A O 1
ATOM 2095 N N . SER A 1 250 ? 52.559 -22.962 -50.951 1.00 82.19 250 SER A N 1
ATOM 2096 C CA . SER A 1 250 ? 52.607 -21.814 -51.854 1.00 82.19 250 SER A CA 1
ATOM 2097 C C . SER A 1 250 ? 53.097 -20.560 -51.133 1.00 82.19 250 SER A C 1
ATOM 2099 O O . SER A 1 250 ? 52.576 -20.160 -50.093 1.00 82.19 250 SER A O 1
ATOM 2101 N N . THR A 1 251 ? 54.076 -19.881 -51.719 1.00 82.62 251 THR A N 1
ATOM 2102 C CA . THR A 1 251 ? 54.583 -18.608 -51.204 1.00 82.62 251 THR A CA 1
ATOM 2103 C C . THR A 1 251 ? 53.642 -17.456 -51.552 1.00 82.62 251 THR A C 1
ATOM 2105 O O . THR A 1 251 ? 52.929 -17.480 -52.560 1.00 82.62 251 THR A O 1
ATOM 2108 N N . TRP A 1 252 ? 53.696 -16.365 -50.779 1.00 78.94 252 TRP A N 1
ATOM 2109 C CA . TRP A 1 252 ? 52.908 -15.165 -51.085 1.00 78.94 252 TRP A CA 1
ATOM 2110 C C . TRP A 1 252 ? 53.167 -14.625 -52.500 1.00 78.94 252 TRP A C 1
ATOM 2112 O O . TRP A 1 252 ? 52.254 -14.120 -53.150 1.00 78.94 252 TRP A O 1
ATOM 2122 N N . LYS A 1 253 ? 54.406 -14.735 -53.003 1.00 79.62 253 LYS A N 1
ATOM 2123 C CA . LYS A 1 253 ? 54.769 -14.278 -54.354 1.00 79.62 253 LYS A CA 1
ATOM 2124 C C . LYS A 1 253 ? 54.019 -15.058 -55.439 1.00 79.62 253 LYS A C 1
ATOM 2126 O O . LYS A 1 253 ? 53.576 -14.449 -56.412 1.00 79.62 253 LYS A O 1
ATOM 2131 N N . GLU A 1 254 ? 53.852 -16.365 -55.259 1.00 80.44 254 GLU A N 1
ATOM 2132 C CA . GLU A 1 254 ? 53.124 -17.241 -56.185 1.00 80.44 254 GLU A CA 1
ATOM 2133 C C . GLU A 1 254 ? 51.620 -16.997 -56.097 1.00 80.44 254 GLU A C 1
ATOM 2135 O O . GLU A 1 254 ? 50.984 -16.721 -57.114 1.00 80.44 254 GLU A O 1
ATOM 2140 N N . VAL A 1 255 ? 51.072 -16.968 -54.878 1.00 80.81 255 VAL A N 1
ATOM 2141 C CA . VAL A 1 255 ? 49.651 -16.681 -54.643 1.00 80.81 255 VAL A CA 1
ATOM 2142 C C . VAL A 1 255 ? 49.261 -15.324 -55.219 1.00 80.81 255 VAL A C 1
ATOM 2144 O O . VAL A 1 255 ? 48.297 -15.234 -55.975 1.00 80.81 255 VAL A O 1
ATOM 2147 N N . LYS A 1 256 ? 50.060 -14.280 -54.965 1.00 79.75 256 LYS A N 1
ATOM 2148 C CA . LYS A 1 256 ? 49.849 -12.936 -55.517 1.00 79.75 256 LYS A CA 1
ATOM 2149 C C . LYS A 1 256 ? 49.825 -12.932 -57.047 1.00 79.75 256 LYS A C 1
ATOM 2151 O O . LYS A 1 256 ? 49.077 -12.146 -57.615 1.00 79.75 256 LYS A O 1
ATOM 2156 N N . LYS A 1 257 ? 50.620 -13.773 -57.721 1.00 82.38 257 LYS A N 1
ATOM 2157 C CA . LYS A 1 257 ? 50.640 -13.868 -59.192 1.00 82.38 257 LYS A CA 1
ATOM 2158 C C . LYS A 1 257 ? 49.365 -14.512 -59.746 1.00 82.38 257 LYS A C 1
ATOM 2160 O O . LYS A 1 257 ? 48.947 -14.133 -60.836 1.00 82.38 257 LYS A O 1
ATOM 2165 N N . ILE A 1 258 ? 48.763 -15.435 -58.996 1.00 81.31 258 ILE A N 1
ATOM 2166 C CA . ILE A 1 258 ? 47.540 -16.155 -59.375 1.00 81.31 258 ILE A CA 1
ATOM 2167 C C . ILE A 1 258 ? 46.309 -15.259 -59.194 1.00 81.31 258 ILE A C 1
ATOM 2169 O O . ILE A 1 258 ? 45.502 -15.129 -60.106 1.00 81.31 258 ILE A O 1
ATOM 2173 N N . ILE A 1 259 ? 46.197 -14.575 -58.051 1.00 80.94 259 ILE A N 1
ATOM 2174 C CA . ILE A 1 259 ? 44.997 -13.790 -57.706 1.00 80.94 259 ILE A CA 1
ATOM 2175 C C . ILE A 1 259 ? 45.026 -12.336 -58.212 1.00 80.94 259 ILE A C 1
ATOM 2177 O O . ILE A 1 259 ? 44.094 -11.580 -57.949 1.00 80.94 259 ILE A O 1
ATOM 2181 N N . LYS A 1 260 ? 46.089 -11.908 -58.915 1.00 78.19 260 LYS A N 1
ATOM 2182 C CA . LYS A 1 260 ? 46.312 -10.493 -59.297 1.00 78.19 260 LYS A CA 1
ATOM 2183 C C . LYS A 1 260 ? 45.211 -9.876 -60.160 1.00 78.19 260 LYS A C 1
ATOM 2185 O O . LYS A 1 260 ? 45.004 -8.672 -60.057 1.00 78.19 260 LYS A O 1
ATOM 2190 N N . GLU A 1 261 ? 44.546 -10.685 -60.982 1.00 75.69 261 GLU A N 1
ATOM 2191 C CA . GLU A 1 261 ? 43.487 -10.238 -61.895 1.00 75.69 261 GLU A CA 1
ATOM 2192 C C . GLU A 1 261 ? 42.096 -10.258 -61.235 1.00 75.69 261 GLU A C 1
ATOM 2194 O O . GLU A 1 261 ? 41.145 -9.722 -61.799 1.00 75.69 261 GLU A O 1
ATOM 2199 N N . ASP A 1 262 ? 41.947 -10.849 -60.038 1.00 75.44 262 ASP A N 1
ATOM 2200 C CA . ASP A 1 262 ? 40.644 -10.923 -59.374 1.00 75.44 262 ASP A CA 1
ATOM 2201 C C . ASP A 1 262 ? 40.248 -9.533 -58.823 1.00 75.44 262 ASP A C 1
ATOM 2203 O O . ASP A 1 262 ? 40.999 -8.936 -58.033 1.00 75.44 262 ASP A O 1
ATOM 2207 N N . PRO A 1 263 ? 39.057 -9.003 -59.170 1.00 72.25 263 PRO A N 1
ATOM 2208 C CA . PRO A 1 263 ? 38.572 -7.713 -58.678 1.00 72.25 263 PRO A CA 1
ATOM 2209 C C . PRO A 1 263 ? 38.542 -7.598 -57.147 1.00 72.25 263 PRO A C 1
ATOM 2211 O O . PRO A 1 263 ? 38.712 -6.501 -56.602 1.00 72.25 263 PRO A O 1
ATOM 2214 N N . ARG A 1 264 ? 38.349 -8.718 -56.440 1.00 68.06 264 ARG A N 1
ATOM 2215 C CA . ARG A 1 264 ? 38.398 -8.804 -54.977 1.00 68.06 264 ARG A CA 1
ATOM 2216 C C . ARG A 1 264 ? 39.817 -8.619 -54.460 1.00 68.06 264 ARG A C 1
ATOM 2218 O O . ARG A 1 264 ? 39.942 -8.077 -53.379 1.00 68.06 264 ARG A O 1
ATOM 2225 N N . CYS A 1 265 ? 40.866 -8.975 -55.208 1.00 66.19 265 CYS A N 1
ATOM 2226 C CA . CYS A 1 265 ? 42.267 -8.726 -54.846 1.00 66.19 265 CYS A CA 1
ATOM 2227 C C . CYS A 1 265 ? 42.724 -7.302 -55.209 1.00 66.19 265 CYS A C 1
ATOM 2229 O O . CYS A 1 265 ? 43.467 -6.675 -54.451 1.00 66.19 265 CYS A O 1
ATOM 2231 N N . ILE A 1 266 ? 42.278 -6.761 -56.346 1.00 65.75 266 ILE A N 1
ATOM 2232 C CA . ILE A 1 266 ? 42.658 -5.415 -56.820 1.00 65.75 266 ILE A CA 1
ATOM 2233 C C . ILE A 1 266 ? 42.226 -4.326 -55.824 1.00 65.75 266 ILE A C 1
ATOM 2235 O O . ILE A 1 266 ? 42.971 -3.375 -55.593 1.00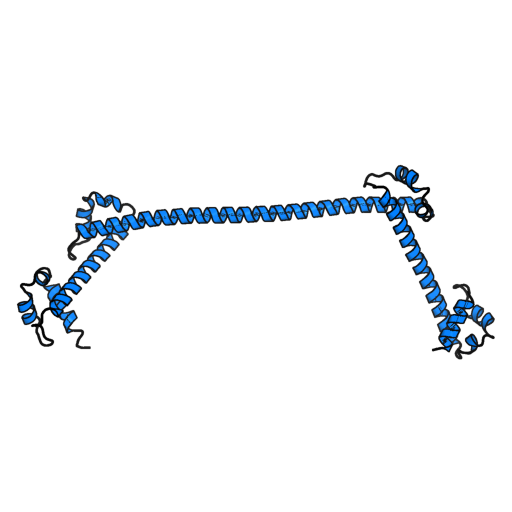 65.75 266 ILE A O 1
ATOM 2239 N N . LYS A 1 267 ? 41.075 -4.506 -55.164 1.00 61.22 267 LYS A N 1
ATOM 2240 C CA . LYS A 1 267 ? 40.520 -3.572 -54.168 1.00 61.22 267 LYS A CA 1
ATOM 2241 C C . LYS A 1 267 ? 41.229 -3.567 -52.800 1.00 61.22 267 LYS A C 1
ATOM 2243 O O . LYS A 1 267 ? 40.828 -2.797 -51.931 1.00 61.22 267 LYS A O 1
ATOM 2248 N N . PHE A 1 268 ? 42.264 -4.387 -52.584 1.00 63.34 268 PHE A N 1
ATOM 2249 C CA . PHE A 1 268 ? 43.061 -4.370 -51.347 1.00 63.34 268 PHE A CA 1
ATOM 2250 C C . PHE A 1 268 ? 44.288 -3.467 -51.453 1.00 63.34 268 PHE A C 1
ATOM 2252 O O . PHE A 1 268 ? 45.005 -3.519 -52.455 1.00 63.34 268 PHE A O 1
ATOM 2259 N N . SER A 1 269 ? 44.620 -2.759 -50.373 1.00 58.44 269 SER A N 1
ATOM 2260 C CA . SER A 1 269 ? 45.954 -2.177 -50.191 1.00 58.44 269 SER A CA 1
ATOM 2261 C C . SER A 1 269 ? 47.012 -3.281 -50.073 1.00 58.44 269 SER A C 1
ATOM 2263 O O . SER A 1 269 ? 46.754 -4.341 -49.502 1.00 58.44 269 SER A O 1
ATOM 2265 N N . SER A 1 270 ? 48.220 -3.047 -50.595 1.00 53.81 270 SER A N 1
ATOM 2266 C CA . SER A 1 270 ? 49.331 -4.014 -50.571 1.00 53.81 270 SER A CA 1
ATOM 2267 C C . SER A 1 270 ? 49.621 -4.576 -49.170 1.00 53.81 270 SER A C 1
ATOM 2269 O O . SER A 1 270 ? 49.935 -5.761 -49.053 1.00 53.81 270 SER A O 1
ATOM 2271 N N . SER A 1 271 ? 49.457 -3.769 -48.117 1.00 54.22 271 SER A N 1
ATOM 2272 C CA . SER A 1 271 ? 49.656 -4.176 -46.717 1.00 54.22 271 SER A CA 1
ATOM 2273 C C . SER A 1 271 ? 48.569 -5.131 -46.208 1.00 54.22 271 SER A C 1
ATOM 2275 O O . SER A 1 271 ? 48.861 -6.068 -45.464 1.00 54.22 271 SER A O 1
ATOM 2277 N N . ASP A 1 272 ? 47.325 -4.954 -46.653 1.00 61.69 272 ASP A N 1
ATOM 2278 C CA . ASP A 1 272 ? 46.205 -5.812 -46.253 1.00 61.69 272 ASP A CA 1
ATOM 2279 C C . ASP A 1 272 ? 46.223 -7.159 -46.975 1.00 61.69 272 ASP A C 1
ATOM 2281 O O . ASP A 1 272 ? 45.839 -8.172 -46.392 1.00 61.69 272 ASP A O 1
ATOM 2285 N N . ARG A 1 273 ? 46.747 -7.194 -48.208 1.00 62.38 273 ARG A N 1
ATOM 2286 C CA . ARG A 1 273 ? 46.959 -8.443 -48.956 1.00 62.38 273 ARG A CA 1
ATOM 2287 C C . ARG A 1 273 ? 47.969 -9.355 -48.249 1.00 62.38 273 ARG A C 1
ATOM 2289 O O . ARG A 1 273 ? 47.719 -10.545 -48.091 1.00 62.38 273 ARG A O 1
ATOM 2296 N N . VAL A 1 274 ? 49.079 -8.779 -47.775 1.00 58.09 274 VAL A N 1
ATOM 2297 C CA . VAL A 1 274 ? 50.119 -9.501 -47.016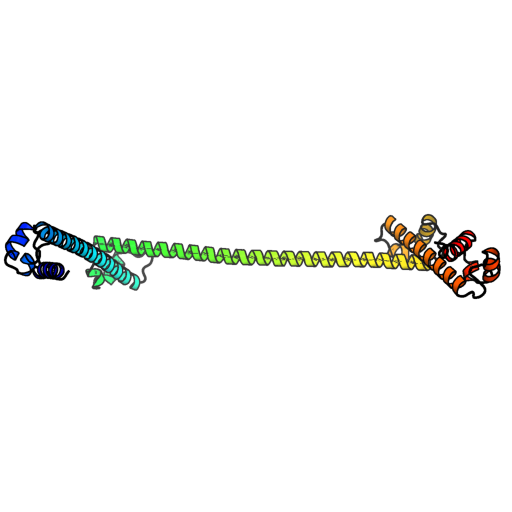 1.00 58.09 274 VAL A CA 1
ATOM 2298 C C . VAL A 1 274 ? 49.572 -9.980 -45.669 1.00 58.09 274 VAL A C 1
ATOM 2300 O O . VAL A 1 274 ? 49.746 -11.143 -45.320 1.00 58.09 274 VAL A O 1
ATOM 2303 N N . ARG A 1 275 ? 48.854 -9.121 -44.931 1.00 60.09 275 ARG A N 1
ATOM 2304 C CA . ARG A 1 275 ? 48.257 -9.481 -43.634 1.00 60.09 275 ARG A CA 1
ATOM 2305 C C . ARG A 1 275 ? 47.191 -10.576 -43.767 1.00 60.09 275 ARG A C 1
ATOM 2307 O O . ARG A 1 275 ? 47.167 -11.494 -42.951 1.00 60.09 275 ARG A O 1
ATOM 2314 N N . GLY A 1 276 ? 46.331 -10.498 -44.785 1.00 60.59 276 GLY A N 1
ATOM 2315 C CA . GLY A 1 276 ? 45.301 -11.503 -45.062 1.00 60.59 276 GLY A CA 1
ATOM 2316 C C . GLY A 1 276 ? 45.882 -12.863 -45.449 1.00 60.59 276 GLY A C 1
ATOM 2317 O O . GLY A 1 276 ? 45.379 -13.890 -45.000 1.00 60.59 276 GLY A O 1
ATOM 2318 N N . PHE A 1 277 ? 46.971 -12.872 -46.224 1.00 59.75 277 PHE A N 1
ATOM 2319 C CA . PHE A 1 277 ? 47.705 -14.093 -46.546 1.00 59.75 277 PHE A CA 1
ATOM 2320 C C . PHE A 1 277 ? 48.373 -14.687 -45.304 1.00 59.75 277 PHE A C 1
ATOM 2322 O O . PHE A 1 277 ? 48.166 -15.859 -45.014 1.00 59.75 277 PHE A O 1
ATOM 2329 N N . CYS A 1 278 ? 49.089 -13.882 -44.512 1.00 57.81 278 CYS A N 1
ATOM 2330 C CA . CYS A 1 278 ? 49.705 -14.371 -43.280 1.00 57.81 278 CYS A CA 1
ATOM 2331 C C . CYS A 1 278 ? 48.668 -15.010 -42.346 1.00 57.81 278 CYS A C 1
ATOM 2333 O O . CYS A 1 278 ? 48.864 -16.148 -41.955 1.00 57.81 278 CYS A O 1
ATOM 2335 N N . LEU A 1 279 ? 47.523 -14.365 -42.086 1.00 59.84 279 LEU A N 1
ATOM 2336 C CA . LEU A 1 279 ? 46.480 -14.905 -41.196 1.00 59.84 279 LEU A CA 1
ATOM 2337 C C . LEU A 1 279 ? 45.908 -16.268 -41.634 1.00 59.84 279 LEU A C 1
ATOM 2339 O O . LEU A 1 279 ? 45.510 -17.049 -40.771 1.00 59.84 279 LEU A O 1
ATOM 2343 N N . ARG A 1 280 ? 45.868 -16.558 -42.944 1.00 63.56 280 ARG A N 1
ATOM 2344 C CA . ARG A 1 280 ? 45.422 -17.845 -43.516 1.00 63.56 280 ARG A CA 1
ATOM 2345 C C . ARG A 1 280 ? 46.454 -18.961 -43.322 1.00 63.56 280 ARG A C 1
ATOM 2347 O O . ARG A 1 280 ? 46.061 -20.104 -43.133 1.00 63.56 280 ARG A O 1
ATOM 2354 N N . PHE A 1 281 ? 47.746 -18.637 -43.384 1.00 58.22 281 PHE A N 1
ATOM 2355 C CA . PHE A 1 281 ? 48.832 -19.625 -43.376 1.00 58.22 281 PHE A CA 1
ATOM 2356 C C . PHE A 1 281 ? 49.581 -19.725 -42.033 1.00 58.22 281 PHE A C 1
ATOM 2358 O O . PHE A 1 281 ? 50.208 -20.747 -41.778 1.00 58.22 281 PHE A O 1
ATOM 2365 N N . THR A 1 282 ? 49.473 -18.744 -41.126 1.00 50.94 282 THR A N 1
ATOM 2366 C CA . THR A 1 282 ? 50.005 -18.849 -39.750 1.00 50.94 282 THR A CA 1
ATOM 2367 C C . THR A 1 282 ? 49.068 -19.567 -38.778 1.00 50.94 282 THR A C 1
ATOM 2369 O O . THR A 1 282 ? 49.504 -19.920 -37.693 1.00 50.94 282 THR A O 1
ATOM 2372 N N . THR A 1 283 ? 47.809 -19.840 -39.140 1.00 45.78 283 THR A N 1
ATOM 2373 C CA . THR A 1 283 ? 46.899 -20.675 -38.321 1.00 45.78 283 THR A CA 1
ATOM 2374 C C . THR A 1 283 ? 47.097 -22.185 -38.517 1.00 45.78 283 THR A C 1
ATOM 2376 O O . THR A 1 283 ? 46.356 -22.970 -37.939 1.00 45.78 283 THR A O 1
ATOM 2379 N N . VAL A 1 284 ? 48.101 -22.610 -39.298 1.00 41.06 284 VAL A N 1
ATOM 2380 C CA . VAL A 1 284 ? 48.462 -24.033 -39.494 1.00 41.06 284 VAL A CA 1
ATOM 2381 C C . VAL A 1 284 ? 49.833 -24.365 -38.877 1.00 41.06 284 VAL A C 1
ATOM 2383 O O . VAL A 1 284 ? 50.370 -25.455 -39.044 1.00 41.06 284 VAL A O 1
ATOM 2386 N N . SER A 1 285 ? 50.431 -23.449 -38.116 1.00 39.56 285 SER A N 1
ATOM 2387 C CA . SER A 1 285 ? 51.610 -23.757 -37.298 1.00 39.56 285 SER A CA 1
ATOM 2388 C C . SER A 1 285 ? 51.508 -23.098 -35.931 1.00 39.56 285 SER A C 1
ATOM 2390 O O . SER A 1 285 ? 52.216 -22.133 -35.650 1.00 39.56 285 SER A O 1
ATOM 2392 N N . LEU A 1 286 ? 50.567 -23.620 -35.139 1.00 31.56 286 LEU A N 1
ATOM 2393 C CA . LEU A 1 286 ? 50.615 -23.867 -33.689 1.00 31.56 286 LEU A CA 1
ATOM 2394 C C . LEU A 1 286 ? 49.282 -24.474 -33.238 1.00 31.56 286 LEU A C 1
ATOM 2396 O O . LEU A 1 286 ? 48.233 -23.864 -33.543 1.00 31.56 286 LEU A O 1
#

InterPro domains:
  IPR002713 FF domain [PF01846] (2-51)
  IPR002713 FF domain [PF01846] (69-118)
  IPR002713 FF domain [PF01846] (173-224)
  IPR002713 FF domain [PF01846] (231-272)
  IPR002713 FF domain [PS51676] (1-54)
  IPR002713 FF domain [PS51676] (66-121)
  IPR002713 FF domain [PS51676] (171-227)
  IPR002713 FF domain [PS51676] (229-286)
  IPR002713 FF domain [SM00441] (1-54)
  IPR002713 FF domain [SM00441] (67-121)
  IPR002713 FF domain [SM00441] (171-227)
  IPR002713 FF domain [SM00441] (229-285)
  IPR036517 FF domain superfamily [G3DSA:1.10.10.440] (1-55)
  IPR036517 FF domain superfamily [G3DSA:1.10.10.440] (56-133)
  IPR036517 FF domain superfamily [G3DSA:1.10.10.440] (167-227)
  IPR036517 FF domain superfamily [G3DSA:1.10.10.440] (229-277)
  IPR036517 FF domain superfamily [SSF81698] (2-53)
  IPR036517 FF domain superfamily [SSF81698] (58-121)
  IPR036517 FF domain superfamily [SSF81698] (163-234)
  IPR036517 FF domain superfamily [SSF81698] (229-277)

pLDDT: mean 87.48, std 10.81, range [31.56, 97.62]

Organism: Leptonychotes weddellii (NCBI:txid9713)

Radius of gyration: 57.54 Å; Cα contacts (8 Å, |Δi|>4): 136; chains: 1; bounding box: 103×63×136 Å

Sequence (286 aa):
MQAKEDFKKMMEEAKFNPRATFSEFAAKHAKDSRFKAIEKMKDREALFNEFVAAARKKEKEDSKTRGEKIKSDFFELLSNHHLDSQSRWSKVKDKVESDPRYKAVDSSSMREDLFKQYIEKIAKNLDSEKEKELERQARIEASLREREREVQKARSEQTKEIDREREQHKREEAIQNFKALLSDMVRSSDVSWSDTRRTLRKDHRWESGSLLEREEKEKLFNEHIEALTKKKREHFRQLLDETSAITLTSTWKEVKKIIKEDPRCIKFSSSDRVRGFCLRFTTVSL

Secondary structure (DSSP, 8-state):
-HHHHHHHHHHHHTT--TT--HHHHHHHHTT-HHHHTS--HHHHHHHHHHHHHHHHHHHHHHHHHHHHHHHHHHHHHHHTTT--TT--HHHHHHHHTTSHHHHTS--HHHHHHHHHHHHHHHHHHHHHHHHHHHHHHHHHHHHHHHHHHHHHHHHHHHHHHHHHHHHHHHHHHHHHHHHHHHHHH---SS--HHHHHHHHTTSGGGGGGTTS-HHHHHHHHHHHHHHHHHHHHHHHHHHHHH-TT--TT--HHHHHHHHTT-HHHHTS-HHHHHHHHHHHHGGG--

Nearest PDB structures (foldseek):
  7abg-assembly1_A4  TM=4.493E-01  e=4.158E-27  Homo sapiens
  8qo9-assembly1_T  TM=4.595E-01  e=3.103E-24  Homo sapiens
  3hfh-assembly2_B  TM=9.021E-01  e=1.852E-11  Homo sapiens
  4fqg-assembly1_A  TM=8.969E-01  e=9.207E-11  Homo sapiens
  7abf-assembly1_A4  TM=6.589E-01  e=8.284E-13  Homo sapiens

Solvent-accessible surface area (backbone atoms only — not comparable to full-atom values): 16322 Å² total; per-residue (Å²): 110,67,52,60,52,48,37,49,52,50,54,64,72,61,69,66,64,80,83,61,50,67,68,64,50,45,71,75,40,65,82,39,69,46,56,55,62,48,82,49,68,69,58,51,50,50,55,49,52,52,48,37,52,51,52,54,51,48,54,53,48,54,53,47,54,50,52,52,48,48,52,50,48,37,51,53,58,52,57,78,66,73,72,53,71,80,64,54,66,76,71,49,44,79,76,41,66,84,41,70,51,50,60,68,49,85,46,72,66,57,52,53,53,52,46,51,55,51,33,52,50,49,43,54,49,53,53,52,52,52,51,54,48,52,52,51,50,51,52,52,50,52,53,51,53,51,51,52,50,52,52,52,48,52,51,51,51,52,51,55,47,55,52,50,52,52,54,48,50,55,44,50,49,18,51,50,51,43,52,52,51,41,61,74,74,52,84,64,58,89,65,53,69,74,61,48,50,64,56,46,68,73,42,86,67,47,65,57,26,64,84,52,53,72,69,54,54,52,48,53,48,50,53,49,33,50,51,48,46,51,51,50,52,50,55,50,50,49,52,62,68,71,38,79,90,60,53,100,82,59,48,70,72,58,49,51,68,70,44,57,82,40,71,79,51,61,76,47,55,76,69,56,52,52,52,55,50,47,64,69,61,56,69,76,72,122

Foldseek 3Di:
DVLLVLLLVVVVVVPDDLPDALVRVCVVCVPPPSLVSPPDPVVSRVSSPVSSVVVVVVVVVVVVVLVVVLLVLLLVLVVVVPDELPDDPVVSCVVPVVPPSNVSPPDPVVSVVSVNVSSVVRVVVVVVVVVVVVVVVVVVVVVVVVVVVVVVVVVVVVVVVVVVVVLVVLQVQLLVLLLVLCVVQPLALPDDPVVSVVVSVVDPSSVSNVVDDPVRSNVSNNVVSVVSLVVLLVVLVVVQVPPPVDDLPDDLVRVCVSCVPPPSVVPDDPVVSVVSVCVNNVVVPD

Mean predicted aligned error: 14.2 Å